Protein AF-A0A3B0V799-F1 (afdb_monomer_lite)

Organism: NCBI:txid652676

pLDDT: mean 92.01, std 8.49, range [43.88, 98.75]

Structure (mmCIF, N/CA/C/O backbone):
data_AF-A0A3B0V799-F1
#
_entry.id   AF-A0A3B0V799-F1
#
loop_
_atom_site.group_PDB
_atom_site.id
_atom_site.type_symbol
_atom_site.label_atom_id
_atom_site.label_alt_id
_atom_site.label_comp_id
_atom_site.label_asym_id
_atom_site.label_entity_id
_atom_site.label_seq_id
_atom_site.pdbx_PDB_ins_code
_atom_site.Cartn_x
_atom_site.Cartn_y
_atom_site.Cartn_z
_atom_site.occupancy
_atom_site.B_iso_or_equiv
_atom_site.auth_seq_id
_atom_site.auth_comp_id
_atom_site.auth_asym_id
_atom_site.auth_atom_id
_atom_site.pdbx_PDB_model_num
ATOM 1 N N . MET A 1 1 ? -22.386 -1.692 -14.649 1.00 43.88 1 MET A N 1
ATOM 2 C CA . MET A 1 1 ? -21.277 -2.324 -13.902 1.00 43.88 1 MET A CA 1
ATOM 3 C C . MET A 1 1 ? -20.458 -1.200 -13.325 1.00 43.88 1 MET A C 1
ATOM 5 O O . MET A 1 1 ? -20.162 -0.281 -14.080 1.00 43.88 1 MET A O 1
ATOM 9 N N . SER A 1 2 ? -20.189 -1.217 -12.023 1.00 51.09 2 SER A N 1
ATOM 10 C CA . SER A 1 2 ? -19.384 -0.156 -11.431 1.00 51.09 2 SER A CA 1
ATOM 11 C C . SER A 1 2 ? -17.978 -0.148 -12.017 1.00 51.09 2 SER A C 1
ATOM 13 O O . SER A 1 2 ? -17.388 -1.205 -12.242 1.00 51.09 2 SER A O 1
ATOM 15 N N . THR A 1 3 ? -17.470 1.050 -12.277 1.00 64.62 3 THR A N 1
ATOM 16 C CA . THR A 1 3 ? -16.093 1.302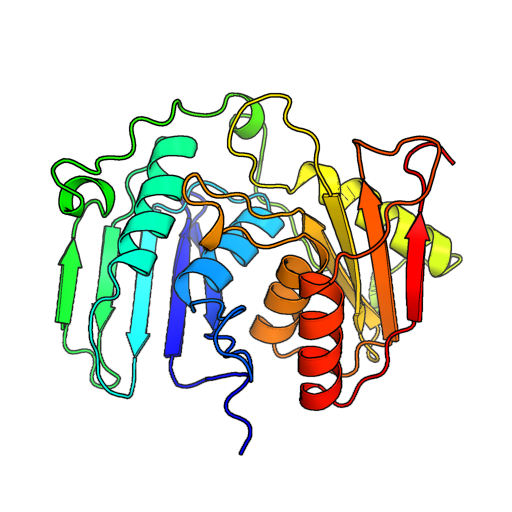 -12.694 1.00 64.62 3 THR A CA 1
ATOM 17 C C . THR A 1 3 ? -15.125 1.297 -11.513 1.00 64.62 3 THR A C 1
ATOM 19 O O . THR A 1 3 ? -13.925 1.361 -11.748 1.00 64.62 3 THR A O 1
ATOM 22 N N . PHE A 1 4 ? -15.616 1.211 -10.268 1.00 76.75 4 PHE A N 1
ATOM 23 C CA . PHE A 1 4 ? -14.799 1.434 -9.076 1.00 76.75 4 PHE A CA 1
ATOM 24 C C . PHE A 1 4 ? -13.718 0.385 -8.851 1.00 76.75 4 PHE A C 1
ATOM 26 O O . PHE A 1 4 ? -12.646 0.727 -8.382 1.00 76.75 4 PHE A O 1
ATOM 33 N N . ILE A 1 5 ? -13.958 -0.878 -9.207 1.00 81.69 5 ILE A N 1
ATOM 34 C CA . ILE A 1 5 ? -12.929 -1.925 -9.177 1.00 81.69 5 ILE A CA 1
ATOM 35 C C . ILE A 1 5 ? -12.736 -2.414 -10.603 1.00 81.69 5 ILE A C 1
ATOM 37 O O . ILE A 1 5 ? -13.539 -3.202 -11.114 1.00 81.69 5 ILE A O 1
ATOM 41 N N . ASP A 1 6 ? -11.662 -1.975 -11.247 1.00 81.62 6 ASP A N 1
ATOM 42 C CA . ASP A 1 6 ? -11.343 -2.430 -12.590 1.00 81.62 6 ASP A CA 1
ATOM 43 C C . ASP A 1 6 ? -10.480 -3.689 -12.535 1.00 81.62 6 ASP A C 1
ATOM 45 O O . ASP A 1 6 ? -9.252 -3.659 -12.546 1.00 81.62 6 ASP A O 1
ATOM 49 N N . LYS A 1 7 ? -11.164 -4.833 -12.507 1.00 72.31 7 LYS A N 1
ATOM 50 C CA . LYS A 1 7 ? -10.532 -6.161 -12.517 1.00 72.31 7 LYS A CA 1
ATOM 51 C C . LYS A 1 7 ? -9.771 -6.466 -13.806 1.00 72.31 7 LYS A C 1
ATOM 53 O O . LYS A 1 7 ? -9.056 -7.460 -13.859 1.00 72.31 7 LYS A O 1
ATOM 58 N N . ASN A 1 8 ? -9.938 -5.646 -14.841 1.00 80.00 8 ASN A N 1
ATOM 59 C CA . ASN A 1 8 ? -9.262 -5.826 -16.115 1.00 80.00 8 ASN A CA 1
ATOM 60 C C . ASN A 1 8 ? -7.927 -5.065 -16.191 1.00 80.00 8 ASN A C 1
ATOM 62 O O . ASN A 1 8 ? -7.277 -5.086 -17.237 1.00 80.00 8 ASN A O 1
ATOM 66 N N . ASN A 1 9 ? -7.554 -4.387 -15.102 1.00 87.94 9 ASN A N 1
ATOM 67 C CA . ASN A 1 9 ? -6.292 -3.693 -14.907 1.00 87.94 9 ASN A CA 1
ATOM 68 C C . ASN A 1 9 ? -5.718 -4.122 -13.550 1.00 87.94 9 ASN A C 1
ATOM 70 O O . ASN A 1 9 ? -6.163 -3.657 -12.496 1.00 87.94 9 ASN A O 1
ATOM 74 N N . TYR A 1 10 ? -4.745 -5.031 -13.571 1.00 92.81 10 TYR A N 1
ATOM 75 C CA . TYR A 1 10 ? -4.105 -5.551 -12.363 1.00 92.81 10 TYR A CA 1
ATOM 76 C C . TYR A 1 10 ? -2.587 -5.480 -12.472 1.00 92.81 10 TYR A C 1
ATOM 78 O O . TYR A 1 10 ? -2.027 -5.510 -13.568 1.00 92.81 10 TYR A O 1
ATOM 86 N N . ALA A 1 11 ? -1.927 -5.406 -11.321 1.00 96.62 11 ALA A N 1
ATOM 87 C CA . ALA A 1 11 ? -0.478 -5.397 -11.227 1.00 96.62 11 ALA A CA 1
ATOM 88 C C . ALA A 1 11 ? 0.014 -6.459 -10.247 1.00 96.62 11 ALA A C 1
ATOM 90 O O . ALA A 1 11 ? -0.713 -6.879 -9.343 1.00 96.62 11 ALA A O 1
ATOM 91 N N . ARG A 1 12 ? 1.254 -6.898 -10.433 1.00 97.62 12 ARG A N 1
ATOM 92 C CA . ARG A 1 12 ? 1.957 -7.864 -9.592 1.00 97.62 12 ARG A CA 1
ATOM 93 C C . ARG A 1 12 ? 3.282 -7.253 -9.172 1.00 97.62 12 ARG A C 1
ATOM 95 O O . ARG A 1 12 ? 4.105 -6.950 -10.027 1.00 97.62 12 ARG A O 1
ATOM 102 N N . ALA A 1 13 ? 3.478 -7.090 -7.871 1.00 98.44 13 ALA A N 1
ATOM 103 C CA . ALA A 1 13 ? 4.747 -6.687 -7.286 1.00 98.44 13 ALA A CA 1
ATOM 104 C C . ALA A 1 13 ? 5.453 -7.925 -6.728 1.00 98.44 13 ALA A C 1
ATOM 106 O O . ALA A 1 13 ? 4.961 -8.534 -5.776 1.00 98.44 13 ALA A O 1
ATOM 107 N N . THR A 1 14 ? 6.594 -8.288 -7.306 1.00 98.62 14 THR A N 1
ATOM 108 C CA . THR A 1 14 ? 7.459 -9.364 -6.807 1.00 98.62 14 THR A CA 1
ATOM 109 C C . THR A 1 14 ? 8.553 -8.758 -5.940 1.00 98.62 14 THR A C 1
ATOM 111 O O . THR A 1 14 ? 9.232 -7.814 -6.354 1.00 98.62 14 THR A O 1
ATOM 114 N N . THR A 1 15 ? 8.736 -9.285 -4.732 1.00 98.25 15 THR A N 1
ATOM 115 C CA . THR A 1 15 ? 9.730 -8.788 -3.772 1.00 98.25 15 THR A CA 1
ATOM 116 C C . THR A 1 15 ? 10.977 -9.663 -3.727 1.00 98.25 15 THR A C 1
ATOM 118 O O . THR A 1 15 ? 10.975 -10.825 -4.134 1.00 98.25 15 THR A O 1
ATOM 121 N N . ARG A 1 16 ? 12.060 -9.128 -3.155 1.00 96.75 16 ARG A N 1
ATOM 122 C CA . ARG A 1 16 ? 13.321 -9.850 -2.916 1.00 96.75 16 ARG A CA 1
ATOM 123 C C . ARG A 1 16 ? 13.133 -11.127 -2.090 1.00 96.75 16 ARG A C 1
ATOM 125 O O . ARG A 1 16 ? 13.932 -12.049 -2.216 1.00 96.75 16 ARG A O 1
ATOM 132 N N . SER A 1 17 ? 12.108 -11.182 -1.239 1.00 96.06 17 SER A N 1
ATOM 133 C CA . SER A 1 17 ? 11.785 -12.372 -0.444 1.00 96.06 17 SER A CA 1
ATOM 134 C C . SER A 1 17 ? 11.075 -13.470 -1.254 1.00 96.06 17 SER A C 1
ATOM 136 O O . SER A 1 17 ? 10.876 -14.568 -0.741 1.00 96.06 17 SER A O 1
ATOM 138 N N . GLY A 1 18 ? 10.730 -13.200 -2.519 1.00 96.81 18 GLY A N 1
ATOM 139 C CA . GLY A 1 18 ? 10.037 -14.119 -3.422 1.00 96.81 18 GLY A CA 1
ATOM 140 C C . GLY A 1 18 ? 8.511 -14.059 -3.327 1.00 96.81 18 GLY A C 1
ATOM 141 O O . GLY A 1 18 ? 7.834 -14.793 -4.046 1.00 96.81 18 GLY A O 1
ATOM 142 N N . ASN A 1 19 ? 7.954 -13.198 -2.470 1.00 97.94 19 ASN A N 1
ATOM 143 C CA . ASN A 1 19 ? 6.510 -13.010 -2.376 1.00 97.94 19 ASN A CA 1
ATOM 144 C C . ASN A 1 19 ? 5.986 -12.180 -3.551 1.00 97.94 19 ASN A C 1
ATOM 146 O O . ASN A 1 19 ? 6.683 -11.319 -4.090 1.00 97.94 19 ASN A O 1
ATOM 150 N N . VAL A 1 20 ? 4.722 -12.416 -3.905 1.00 98.12 20 VAL A N 1
ATOM 151 C CA . VAL A 1 20 ? 4.013 -11.673 -4.948 1.00 98.12 20 VAL A CA 1
ATOM 152 C C . VAL A 1 20 ? 2.775 -11.027 -4.345 1.00 98.12 20 VAL A C 1
ATOM 154 O O . VAL A 1 20 ? 1.934 -11.712 -3.763 1.00 98.12 20 VAL A O 1
ATOM 157 N N . TYR A 1 21 ? 2.645 -9.717 -4.527 1.00 98.06 21 TYR A N 1
ATOM 158 C CA . TYR A 1 21 ? 1.486 -8.943 -4.096 1.00 98.06 21 TYR A CA 1
ATOM 159 C C . TYR A 1 21 ? 0.728 -8.437 -5.313 1.00 98.06 21 TYR A C 1
ATOM 161 O O . TYR A 1 21 ? 1.285 -7.752 -6.169 1.00 98.06 21 TYR A O 1
ATOM 169 N N . THR A 1 22 ? -0.551 -8.784 -5.399 1.00 96.62 22 THR A N 1
ATOM 170 C CA . THR A 1 22 ? -1.421 -8.346 -6.490 1.00 96.62 22 THR A CA 1
ATOM 171 C C . THR A 1 22 ? -2.135 -7.060 -6.118 1.00 96.62 22 THR A C 1
ATOM 173 O O . THR A 1 22 ? -2.619 -6.938 -4.997 1.00 96.62 22 THR A O 1
ATOM 176 N N . GLY A 1 23 ? -2.245 -6.131 -7.056 1.00 95.88 23 GLY A N 1
ATOM 177 C CA . GLY A 1 23 ? -3.051 -4.923 -6.931 1.00 95.88 23 GLY A CA 1
ATOM 178 C C . GLY A 1 23 ? -4.069 -4.822 -8.056 1.00 95.88 23 GLY A C 1
ATOM 179 O O . GLY A 1 23 ? -3.890 -5.408 -9.124 1.00 95.88 23 GLY A O 1
ATOM 180 N N . VAL A 1 24 ? -5.137 -4.069 -7.816 1.00 94.00 24 VAL A N 1
ATOM 181 C CA . VAL A 1 24 ? -6.175 -3.769 -8.813 1.00 94.00 24 VAL A CA 1
ATOM 182 C C . VAL A 1 24 ? -6.333 -2.266 -8.942 1.00 94.00 24 VAL A C 1
ATOM 184 O O . VAL A 1 24 ? -6.069 -1.528 -7.992 1.00 94.00 24 VAL A O 1
ATOM 187 N N . HIS A 1 25 ? -6.769 -1.804 -10.108 1.00 93.12 25 HIS A N 1
ATOM 188 C CA . HIS A 1 25 ? -7.131 -0.405 -10.269 1.00 93.12 25 HIS A CA 1
ATOM 189 C C . HIS A 1 25 ? -8.445 -0.110 -9.532 1.00 93.12 25 HIS A C 1
ATOM 191 O O . HIS A 1 25 ? -9.463 -0.771 -9.769 1.00 93.12 25 HIS A O 1
ATOM 197 N N . ILE A 1 26 ? -8.413 0.884 -8.644 1.00 91.94 26 ILE A N 1
ATOM 198 C CA . ILE A 1 26 ? -9.588 1.386 -7.932 1.00 91.94 26 ILE A CA 1
ATOM 199 C C . ILE A 1 26 ? -9.923 2.767 -8.492 1.00 91.94 26 ILE A C 1
ATOM 201 O O . ILE A 1 26 ? -9.207 3.730 -8.217 1.00 91.94 26 ILE A O 1
ATOM 205 N N . ALA A 1 27 ? -10.987 2.857 -9.289 1.00 85.44 27 ALA A N 1
ATOM 206 C CA . ALA A 1 27 ? -11.402 4.100 -9.929 1.00 85.44 27 ALA A CA 1
ATOM 207 C C . ALA A 1 27 ? -12.377 4.862 -9.029 1.00 85.44 27 ALA A C 1
ATOM 209 O O . ALA A 1 27 ? -13.476 4.395 -8.747 1.00 85.44 27 ALA A O 1
ATOM 210 N N . SER A 1 28 ? -12.021 6.063 -8.609 1.00 80.06 28 SER A N 1
ATOM 211 C CA . SER A 1 28 ? -12.938 6.935 -7.898 1.00 80.06 28 SER A CA 1
ATOM 212 C C . SER A 1 28 ? -13.977 7.527 -8.843 1.00 80.06 28 SER A C 1
ATOM 214 O O . SER A 1 28 ? -13.686 7.905 -9.978 1.00 80.06 28 SER A O 1
ATOM 216 N N . THR A 1 29 ? -15.201 7.693 -8.348 1.00 74.88 29 THR A N 1
ATOM 217 C CA . THR A 1 29 ? -16.279 8.335 -9.117 1.00 74.88 29 THR A CA 1
ATOM 218 C C . THR A 1 29 ? -15.993 9.801 -9.445 1.00 74.88 29 THR A C 1
ATOM 220 O O . THR A 1 29 ? -16.541 10.331 -10.410 1.00 74.88 29 THR A O 1
ATOM 223 N N . THR A 1 30 ? -15.113 10.459 -8.682 1.00 71.00 30 THR A N 1
ATOM 224 C CA . THR A 1 30 ? -14.683 11.837 -8.956 1.00 71.00 30 THR A CA 1
ATOM 225 C C . THR A 1 30 ? -13.353 11.922 -9.698 1.00 71.00 30 THR A C 1
ATOM 227 O O . THR A 1 30 ? -12.890 13.033 -9.949 1.00 71.00 30 THR A O 1
ATOM 230 N N . HIS A 1 31 ? -12.718 10.786 -10.017 1.00 71.81 31 HIS A N 1
ATOM 231 C CA . HIS A 1 31 ? -11.376 10.680 -10.615 1.00 71.81 31 HIS A CA 1
ATOM 232 C C . HIS A 1 31 ? -10.234 11.334 -9.816 1.00 71.81 31 HIS A C 1
ATOM 234 O O . HIS A 1 31 ? -9.087 11.356 -10.256 1.00 71.81 31 HIS A O 1
ATOM 240 N N . ILE A 1 32 ? -10.523 11.893 -8.637 1.00 70.50 32 ILE A N 1
ATOM 241 C CA . ILE A 1 32 ? -9.529 12.568 -7.790 1.00 70.50 32 ILE A CA 1
ATOM 242 C C . ILE A 1 32 ? -8.805 11.559 -6.891 1.00 70.50 32 ILE A C 1
ATOM 244 O O . ILE A 1 32 ? -7.681 11.818 -6.469 1.00 70.50 32 ILE A O 1
ATOM 248 N N . LEU A 1 33 ? -9.442 10.423 -6.594 1.00 82.31 33 LEU A N 1
ATOM 249 C CA . LEU A 1 33 ? -8.956 9.417 -5.644 1.00 82.31 33 LEU A CA 1
ATOM 250 C C . LEU A 1 33 ? -8.630 8.078 -6.326 1.00 82.31 33 LEU A C 1
ATOM 252 O O . LEU A 1 33 ? -8.706 7.036 -5.679 1.00 82.31 33 LEU A O 1
ATOM 256 N N . ASP A 1 34 ? -8.308 8.107 -7.624 1.00 89.75 34 ASP A N 1
ATOM 257 C CA . ASP A 1 34 ? -7.934 6.912 -8.386 1.00 89.75 34 ASP A CA 1
ATOM 258 C C . ASP A 1 34 ? -6.645 6.303 -7.820 1.00 89.75 34 ASP A C 1
ATOM 260 O O . ASP A 1 34 ? -5.625 6.981 -7.661 1.00 89.75 34 ASP A O 1
ATOM 264 N N . ILE A 1 35 ? -6.680 5.002 -7.541 1.00 93.81 35 ILE A N 1
ATOM 265 C CA . ILE A 1 35 ? -5.517 4.233 -7.096 1.00 93.81 35 ILE A CA 1
ATOM 266 C C . ILE A 1 35 ? -5.163 3.256 -8.211 1.00 93.81 35 ILE A C 1
ATOM 268 O O . ILE A 1 35 ? -5.936 2.354 -8.536 1.00 93.81 35 ILE A O 1
ATOM 272 N N . SER A 1 36 ? -3.983 3.444 -8.808 1.00 94.38 36 SER A N 1
ATOM 273 C CA . SER A 1 36 ? -3.489 2.563 -9.868 1.00 94.38 36 SER A CA 1
ATOM 274 C C . SER A 1 36 ? -3.267 1.140 -9.351 1.00 94.38 36 SER A C 1
ATOM 276 O O . SER A 1 36 ? -3.042 0.926 -8.157 1.00 94.38 36 SER A O 1
ATOM 278 N N . ALA A 1 37 ? -3.298 0.158 -10.253 1.00 95.44 37 ALA A N 1
ATOM 279 C CA . ALA A 1 37 ? -3.048 -1.229 -9.879 1.00 95.44 37 ALA A CA 1
ATOM 280 C C . ALA A 1 37 ? -1.646 -1.414 -9.274 1.00 95.44 37 ALA A C 1
ATOM 282 O O . ALA A 1 37 ? -1.476 -2.165 -8.316 1.00 95.44 37 ALA A O 1
ATOM 283 N N . GLU A 1 38 ? -0.658 -0.677 -9.777 1.00 97.12 38 GLU A N 1
ATOM 284 C CA . GLU A 1 38 ? 0.720 -0.668 -9.285 1.00 97.12 38 GLU A CA 1
ATOM 285 C C . GLU A 1 38 ? 0.799 -0.089 -7.877 1.00 97.12 38 GLU A C 1
ATOM 287 O O . GLU A 1 38 ? 1.390 -0.708 -6.998 1.00 97.12 38 GLU A O 1
ATOM 292 N N . LEU A 1 39 ? 0.157 1.058 -7.624 1.00 97.25 39 LEU A N 1
ATOM 293 C CA . LEU A 1 39 ? 0.098 1.637 -6.282 1.00 97.25 39 LEU A CA 1
ATOM 294 C C . LEU A 1 39 ? -0.650 0.713 -5.312 1.00 97.25 39 LEU A C 1
ATOM 296 O O . LEU A 1 39 ? -0.204 0.534 -4.184 1.00 97.25 39 LEU A O 1
ATOM 300 N N . SER A 1 40 ? -1.727 0.060 -5.751 1.00 97.31 40 SER A N 1
ATOM 301 C CA . SER A 1 40 ? -2.414 -0.972 -4.966 1.00 97.31 40 SER A CA 1
ATOM 302 C C . SER A 1 40 ? -1.483 -2.145 -4.618 1.00 97.31 40 SER A C 1
ATOM 304 O O . SER A 1 40 ? -1.428 -2.556 -3.459 1.00 97.31 40 SER A O 1
ATOM 306 N N . ALA A 1 41 ? -0.690 -2.641 -5.573 1.00 98.25 41 ALA A N 1
ATOM 307 C CA . ALA A 1 41 ? 0.272 -3.721 -5.341 1.00 98.25 41 ALA A CA 1
ATOM 308 C C . ALA A 1 41 ? 1.405 -3.292 -4.388 1.00 98.25 41 ALA A C 1
ATOM 310 O O . ALA A 1 41 ? 1.771 -4.044 -3.483 1.00 98.25 41 ALA A O 1
ATOM 311 N N . LEU A 1 42 ? 1.913 -2.063 -4.538 1.00 98.56 42 LEU A N 1
ATOM 312 C CA . LEU A 1 42 ? 2.901 -1.471 -3.631 1.00 98.56 42 LEU A CA 1
ATOM 313 C C . LEU A 1 42 ? 2.343 -1.305 -2.214 1.00 98.56 42 LEU A C 1
ATOM 315 O O . LEU A 1 42 ? 3.026 -1.654 -1.254 1.00 98.56 42 LEU A O 1
ATOM 319 N N . VAL A 1 43 ? 1.103 -0.827 -2.064 1.00 98.50 43 VAL A N 1
ATOM 320 C CA . VAL A 1 43 ? 0.404 -0.757 -0.769 1.00 98.50 43 VAL A CA 1
ATOM 321 C C . VAL A 1 43 ? 0.332 -2.140 -0.131 1.00 98.50 43 VAL A C 1
ATOM 323 O O . VAL A 1 43 ? 0.639 -2.274 1.050 1.00 98.50 43 VAL A O 1
ATOM 326 N N . ASN A 1 44 ? 0.007 -3.178 -0.902 1.00 98.31 44 ASN A N 1
ATOM 327 C CA . ASN A 1 44 ? -0.078 -4.542 -0.387 1.00 98.31 44 ASN A CA 1
ATOM 328 C C . ASN A 1 44 ? 1.278 -5.076 0.087 1.00 98.31 44 ASN A C 1
ATOM 330 O O . ASN A 1 44 ? 1.351 -5.650 1.176 1.00 98.31 44 ASN A O 1
ATOM 334 N N . ALA A 1 45 ? 2.349 -4.849 -0.673 1.00 98.44 45 ALA A N 1
ATOM 335 C CA . ALA A 1 45 ? 3.706 -5.215 -0.268 1.00 98.44 45 ALA A CA 1
ATOM 336 C C . ALA A 1 45 ? 4.136 -4.465 1.009 1.00 98.44 45 ALA A C 1
ATOM 338 O O . ALA A 1 45 ? 4.576 -5.074 1.988 1.00 98.44 45 ALA A O 1
ATOM 339 N N . VAL A 1 46 ? 3.904 -3.147 1.048 1.00 98.31 46 VAL A N 1
ATOM 340 C CA . VAL A 1 46 ? 4.189 -2.280 2.204 1.00 98.31 46 VAL A CA 1
ATOM 341 C C . VAL A 1 46 ? 3.432 -2.717 3.444 1.00 98.31 46 VAL A C 1
ATOM 343 O O . VAL A 1 46 ? 4.024 -2.838 4.517 1.00 98.31 46 VAL A O 1
ATOM 346 N N . HIS A 1 47 ? 2.129 -2.956 3.313 1.00 98.56 47 HIS A N 1
ATOM 347 C CA . HIS A 1 47 ? 1.305 -3.409 4.419 1.00 98.56 47 HIS A CA 1
ATOM 348 C C . HIS A 1 47 ? 1.815 -4.733 4.941 1.00 98.56 47 HIS A C 1
ATOM 350 O O . HIS A 1 47 ? 1.851 -4.891 6.147 1.00 98.56 47 HIS A O 1
ATOM 356 N N . ASN A 1 48 ? 2.303 -5.640 4.098 1.00 98.31 48 ASN A N 1
ATOM 357 C CA . ASN A 1 48 ? 2.930 -6.880 4.550 1.00 98.31 48 ASN A CA 1
ATOM 358 C C . ASN A 1 48 ? 4.402 -6.720 4.987 1.00 98.31 48 ASN A C 1
ATOM 360 O O . ASN A 1 48 ? 5.117 -7.709 5.124 1.00 98.31 48 ASN A O 1
ATOM 364 N N . SER A 1 49 ? 4.871 -5.493 5.241 1.00 97.69 49 SER A N 1
ATOM 365 C CA . SER A 1 49 ? 6.247 -5.177 5.659 1.00 97.69 49 SER A CA 1
ATOM 366 C C . SER A 1 49 ? 7.332 -5.726 4.719 1.00 97.69 49 SER A C 1
ATOM 368 O O . SER A 1 49 ? 8.475 -5.915 5.132 1.00 97.69 49 SER A O 1
ATOM 370 N N . ASP A 1 50 ? 6.990 -5.969 3.456 1.00 97.81 50 ASP A N 1
ATOM 371 C CA . ASP A 1 50 ? 7.855 -6.574 2.446 1.00 97.81 50 ASP A CA 1
ATOM 372 C C . ASP A 1 50 ? 8.196 -5.528 1.385 1.00 97.81 50 ASP A C 1
ATOM 374 O O . ASP A 1 50 ? 7.630 -5.473 0.298 1.00 97.81 50 ASP A O 1
ATOM 378 N N . LEU A 1 51 ? 9.075 -4.605 1.772 1.00 97.31 51 LEU A N 1
ATOM 379 C CA . LEU A 1 51 ? 9.288 -3.348 1.053 1.00 97.31 51 LEU A CA 1
ATOM 380 C C . LEU A 1 51 ? 10.143 -3.487 -0.207 1.00 97.31 51 LEU A C 1
ATOM 382 O O . LEU A 1 51 ? 10.163 -2.600 -1.046 1.00 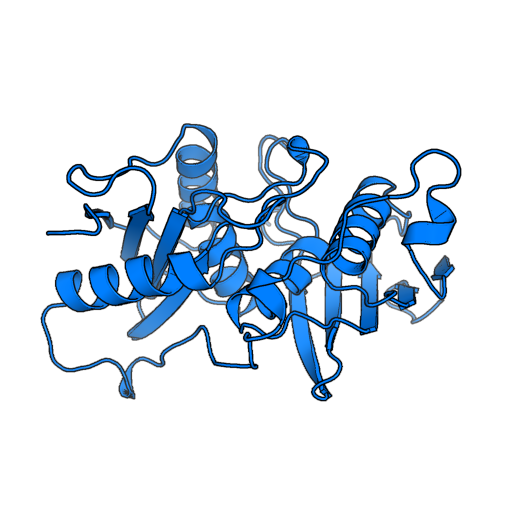97.31 51 LEU A O 1
ATOM 386 N N . TYR A 1 52 ? 10.921 -4.555 -0.330 1.00 97.50 52 TYR A N 1
ATOM 387 C CA . TYR A 1 52 ? 11.966 -4.639 -1.347 1.00 97.50 52 TYR A CA 1
ATOM 388 C C . TYR A 1 52 ? 11.421 -5.232 -2.644 1.00 97.50 52 TYR A C 1
ATOM 390 O O . TYR A 1 52 ? 11.821 -6.326 -3.042 1.00 97.50 52 TYR A O 1
ATOM 398 N N . VAL A 1 53 ? 10.489 -4.520 -3.280 1.00 98.31 53 VAL A N 1
ATOM 399 C CA . VAL A 1 53 ? 9.963 -4.854 -4.610 1.00 98.31 53 VAL A CA 1
ATOM 400 C C . VAL A 1 53 ? 11.106 -4.790 -5.621 1.00 98.31 53 VAL A C 1
ATOM 402 O O . VAL A 1 53 ? 11.837 -3.807 -5.666 1.00 98.31 53 VAL A O 1
ATOM 405 N N . THR A 1 54 ? 11.287 -5.851 -6.403 1.00 98.00 54 THR A N 1
ATOM 406 C CA . THR A 1 54 ? 12.328 -5.958 -7.439 1.00 98.00 54 THR A CA 1
ATOM 407 C C . THR A 1 54 ? 11.743 -5.949 -8.844 1.00 98.00 54 THR A C 1
ATOM 409 O O . 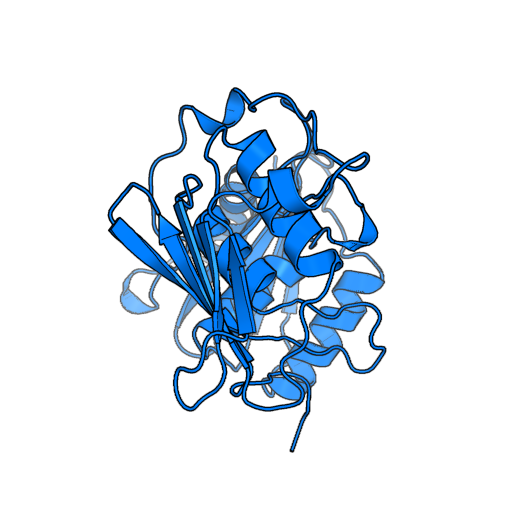THR A 1 54 ? 12.414 -5.538 -9.786 1.00 98.00 54 THR A O 1
ATOM 412 N N . GLU A 1 55 ? 10.492 -6.384 -8.989 1.00 98.50 55 GLU A N 1
ATOM 413 C CA . GLU A 1 55 ? 9.779 -6.413 -10.263 1.00 98.50 55 GLU A CA 1
ATOM 414 C C . GLU A 1 55 ? 8.329 -5.968 -10.058 1.00 98.50 55 GLU A C 1
ATOM 416 O O . GLU A 1 55 ? 7.685 -6.330 -9.070 1.00 98.50 55 GLU A O 1
ATOM 421 N N . MET A 1 56 ? 7.827 -5.179 -10.998 1.00 98.31 56 MET A N 1
ATOM 422 C CA . MET A 1 56 ? 6.431 -4.797 -11.122 1.00 98.31 56 MET A CA 1
ATOM 423 C C . MET A 1 56 ? 5.957 -5.173 -12.524 1.00 98.31 56 MET A C 1
ATOM 425 O O . MET A 1 56 ? 6.547 -4.752 -13.517 1.00 98.31 56 MET A O 1
ATOM 429 N N . GLU A 1 57 ? 4.861 -5.912 -12.621 1.00 97.31 57 GLU A N 1
ATOM 430 C CA . GLU A 1 57 ? 4.219 -6.204 -13.900 1.00 97.31 57 GLU A CA 1
ATOM 431 C C . GLU A 1 57 ? 2.750 -5.805 -13.873 1.00 97.31 57 GLU A C 1
ATOM 433 O O . GLU A 1 57 ? 2.003 -6.265 -13.013 1.00 97.31 57 GLU A O 1
ATOM 438 N N . THR A 1 58 ? 2.326 -5.010 -14.853 1.00 96.50 58 THR A N 1
ATOM 439 C CA . THR A 1 58 ? 0.929 -4.614 -15.047 1.00 96.50 58 THR A CA 1
ATOM 440 C C . THR A 1 58 ? 0.365 -5.247 -16.309 1.00 96.50 58 THR A C 1
ATOM 442 O O . THR A 1 58 ? 0.983 -5.199 -17.375 1.00 96.50 58 THR A O 1
ATOM 445 N N . VAL A 1 59 ? -0.854 -5.775 -16.207 1.00 94.00 59 VAL A N 1
ATOM 446 C CA . VAL A 1 59 ? -1.659 -6.215 -17.349 1.00 94.00 59 VAL A CA 1
ATOM 447 C C . VAL A 1 59 ? -2.854 -5.280 -17.499 1.00 94.00 59 VAL A C 1
ATOM 449 O O . VAL A 1 59 ? -3.631 -5.116 -16.555 1.00 94.00 59 VAL A O 1
ATOM 452 N N . GLN A 1 60 ? -2.998 -4.675 -18.682 1.00 90.25 60 GLN A N 1
ATOM 453 C CA . GLN A 1 60 ? -4.117 -3.792 -19.019 1.00 90.25 60 GLN A CA 1
ATOM 454 C C . GLN A 1 60 ? -4.887 -4.289 -20.240 1.00 90.25 60 GLN A C 1
ATOM 456 O O . GLN A 1 60 ? -4.314 -4.431 -21.315 1.00 90.25 60 GLN A O 1
ATOM 461 N N . THR A 1 61 ? -6.199 -4.470 -20.095 1.00 82.50 61 THR A N 1
ATOM 462 C CA . THR A 1 61 ? -7.080 -4.960 -21.182 1.00 82.50 61 THR A CA 1
ATOM 463 C C . THR A 1 61 ? -7.596 -3.880 -22.136 1.00 82.50 61 THR A C 1
ATOM 465 O O . THR A 1 61 ? -8.186 -4.176 -23.175 1.00 82.50 61 THR A O 1
ATOM 468 N N . LYS A 1 62 ? -7.489 -2.598 -21.765 1.00 73.75 62 LYS A N 1
ATOM 469 C CA . LYS A 1 62 ? -8.046 -1.485 -22.546 1.00 73.75 62 LYS A CA 1
ATOM 470 C C . LYS A 1 62 ? -7.106 -0.297 -22.538 1.00 73.75 62 LYS A C 1
ATOM 472 O O . LYS A 1 62 ? -6.743 0.193 -21.477 1.00 73.75 62 LYS A O 1
ATOM 477 N N . ASN A 1 63 ? -6.821 0.225 -23.735 1.00 68.00 63 ASN A N 1
ATOM 478 C CA . ASN A 1 63 ? -6.033 1.442 -23.939 1.00 68.00 63 ASN A CA 1
ATOM 479 C C . ASN A 1 63 ? -4.690 1.391 -23.188 1.00 68.00 63 ASN A C 1
ATOM 481 O O . ASN A 1 63 ? -4.406 2.279 -22.386 1.00 68.00 63 ASN A O 1
ATOM 485 N N . THR A 1 64 ? -3.900 0.345 -23.463 1.00 73.25 64 THR A N 1
ATOM 486 C CA . THR A 1 64 ? -2.591 0.071 -22.855 1.00 73.25 64 THR A CA 1
ATOM 487 C C . THR A 1 64 ? -1.632 1.232 -23.103 1.00 73.25 64 THR A C 1
ATOM 489 O O . THR A 1 64 ? -0.932 1.298 -24.113 1.00 73.25 64 THR A O 1
ATOM 492 N N . LYS A 1 65 ? -1.656 2.213 -22.203 1.00 82.00 65 LYS A N 1
ATOM 493 C CA . LYS A 1 65 ? -0.834 3.418 -22.261 1.00 82.00 65 LYS A CA 1
ATOM 494 C C . LYS A 1 65 ? -0.140 3.585 -20.931 1.00 82.00 65 LYS A C 1
ATOM 496 O O . LYS A 1 65 ? -0.764 3.599 -19.872 1.00 82.00 65 LYS A O 1
ATOM 501 N N . LEU A 1 66 ? 1.167 3.768 -21.018 1.00 85.69 66 LEU A N 1
ATOM 502 C CA . LEU A 1 66 ? 1.988 4.080 -19.870 1.00 85.69 66 LEU A CA 1
ATOM 503 C C . LEU A 1 66 ? 1.536 5.401 -19.240 1.00 85.69 66 LEU A C 1
ATOM 505 O O . LEU A 1 66 ? 1.512 6.440 -19.902 1.00 85.69 66 LEU A O 1
ATOM 509 N N . SER A 1 67 ? 1.212 5.362 -17.950 1.00 88.94 67 SER A N 1
ATOM 510 C CA . SER A 1 67 ? 0.969 6.566 -17.163 1.00 88.94 67 SER A CA 1
ATOM 511 C C . SER A 1 67 ? 2.287 7.065 -16.563 1.00 88.94 67 SER A C 1
ATOM 513 O O . SER A 1 67 ? 2.930 6.324 -15.814 1.00 88.94 67 SER A O 1
ATOM 515 N N . PRO A 1 68 ? 2.687 8.329 -16.794 1.00 89.31 68 PRO A N 1
ATOM 516 C CA . PRO A 1 68 ? 3.844 8.911 -16.114 1.00 89.31 68 PRO A CA 1
ATOM 517 C C . PRO A 1 68 ? 3.713 8.911 -14.583 1.00 89.31 68 PRO A C 1
ATOM 519 O O . PRO A 1 68 ? 4.719 8.890 -13.881 1.00 89.31 68 PRO A O 1
ATOM 522 N N . LEU A 1 69 ? 2.485 8.915 -14.047 1.00 90.31 69 LEU A N 1
ATOM 523 C CA . LEU A 1 69 ? 2.244 8.833 -12.602 1.00 90.31 69 LEU A CA 1
ATOM 524 C C . LEU A 1 69 ? 2.617 7.456 -12.036 1.00 90.31 69 LEU A C 1
ATOM 526 O O . LEU A 1 69 ? 3.141 7.376 -10.928 1.00 90.31 69 LEU A O 1
ATOM 530 N N . VAL A 1 70 ? 2.410 6.393 -12.820 1.00 93.00 70 VAL A N 1
ATOM 531 C CA . VAL A 1 70 ? 2.825 5.031 -12.459 1.00 93.00 70 VAL A CA 1
ATOM 532 C C . VAL A 1 70 ? 4.350 4.931 -12.415 1.00 93.00 70 VAL A C 1
ATOM 534 O O . VAL A 1 70 ? 4.904 4.433 -11.441 1.00 93.00 70 VAL A O 1
ATOM 537 N N . LEU A 1 71 ? 5.052 5.483 -13.409 1.00 93.31 71 LEU A N 1
ATOM 538 C CA . LEU A 1 71 ? 6.518 5.530 -13.362 1.00 93.31 71 LEU A CA 1
ATOM 539 C C . LEU A 1 71 ? 7.021 6.291 -12.134 1.00 93.31 71 LEU A C 1
ATOM 541 O O . LEU A 1 71 ? 7.911 5.810 -11.439 1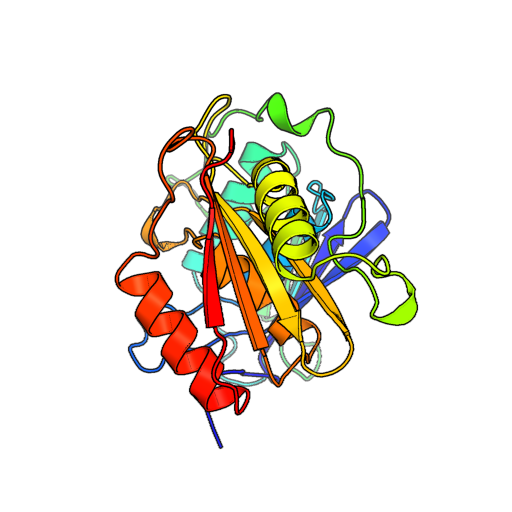.00 93.31 71 LEU A O 1
ATOM 545 N N . LYS A 1 72 ? 6.418 7.448 -11.831 1.00 92.88 72 LYS A N 1
ATOM 546 C CA . LYS A 1 72 ? 6.778 8.248 -10.655 1.00 92.88 72 LYS A CA 1
ATOM 547 C C . LYS A 1 72 ? 6.636 7.469 -9.354 1.00 92.88 72 LYS A C 1
ATOM 549 O O . LYS A 1 72 ? 7.544 7.535 -8.535 1.00 92.88 72 LYS A O 1
ATOM 554 N N . ILE A 1 73 ? 5.531 6.748 -9.154 1.00 94.38 73 ILE A N 1
ATOM 555 C CA . ILE A 1 73 ? 5.297 6.046 -7.885 1.00 94.38 73 ILE A CA 1
ATOM 556 C C . ILE A 1 73 ? 6.199 4.820 -7.718 1.00 94.38 73 ILE A C 1
ATOM 558 O O . ILE A 1 73 ? 6.676 4.564 -6.614 1.00 94.38 73 ILE A O 1
ATOM 562 N N . ILE A 1 74 ? 6.490 4.107 -8.811 1.00 95.88 74 ILE A N 1
ATOM 563 C CA . ILE A 1 74 ? 7.433 2.981 -8.815 1.00 95.88 74 ILE A CA 1
ATOM 564 C C . ILE A 1 74 ? 8.855 3.490 -8.544 1.00 95.88 74 ILE A C 1
ATOM 566 O O . ILE A 1 74 ? 9.545 2.964 -7.673 1.00 95.88 74 ILE A O 1
ATOM 570 N N . ALA A 1 75 ? 9.281 4.551 -9.231 1.00 94.38 75 ALA A N 1
ATOM 571 C CA . ALA A 1 75 ? 10.588 5.169 -9.024 1.00 94.38 75 ALA A CA 1
ATOM 572 C C . ALA A 1 75 ? 10.762 5.710 -7.596 1.00 94.38 75 ALA A C 1
ATOM 574 O O . ALA A 1 75 ? 11.794 5.490 -6.968 1.00 94.38 75 ALA A O 1
ATOM 575 N N . ASP A 1 76 ? 9.744 6.388 -7.063 1.00 94.12 76 ASP A N 1
ATOM 576 C CA . ASP A 1 76 ? 9.731 6.916 -5.697 1.00 94.12 76 ASP A CA 1
ATOM 577 C C . ASP A 1 76 ? 9.831 5.801 -4.645 1.00 94.12 76 ASP A C 1
ATOM 579 O O . ASP A 1 76 ? 10.548 5.948 -3.650 1.00 94.12 76 ASP A O 1
ATOM 583 N N . HIS A 1 77 ? 9.163 4.667 -4.882 1.00 96.00 77 HIS A N 1
ATOM 584 C CA . HIS A 1 77 ? 9.300 3.476 -4.050 1.00 96.00 77 HIS A CA 1
ATOM 585 C C . HIS A 1 77 ? 10.731 2.933 -4.087 1.00 96.00 77 HIS A C 1
ATOM 587 O O . HIS A 1 77 ? 11.359 2.792 -3.036 1.00 96.00 77 HIS A O 1
ATOM 593 N N . GLY A 1 78 ? 11.262 2.682 -5.288 1.00 95.00 78 GLY A N 1
ATOM 594 C CA . GLY A 1 78 ? 12.599 2.119 -5.470 1.00 95.00 78 GLY A CA 1
ATOM 595 C C . GLY A 1 78 ? 13.709 3.007 -4.906 1.00 95.00 78 GLY A C 1
ATOM 596 O O . GLY A 1 78 ? 14.628 2.514 -4.253 1.00 95.00 78 GLY A O 1
ATOM 597 N N . ALA A 1 79 ? 13.593 4.329 -5.057 1.00 92.81 79 ALA A N 1
ATOM 598 C CA . ALA A 1 79 ? 14.547 5.284 -4.496 1.00 92.81 79 ALA A CA 1
ATOM 599 C C . ALA A 1 79 ? 14.584 5.236 -2.957 1.00 92.81 79 ALA A C 1
ATOM 601 O O . ALA A 1 79 ? 15.662 5.236 -2.363 1.00 92.81 79 ALA A O 1
ATOM 602 N N . ARG A 1 80 ? 13.421 5.141 -2.294 1.00 93.12 80 ARG A N 1
ATOM 603 C CA . ARG A 1 80 ? 13.343 5.112 -0.820 1.00 93.12 80 ARG A CA 1
ATOM 604 C C . ARG A 1 80 ? 13.714 3.765 -0.207 1.00 93.12 80 ARG A C 1
ATOM 606 O O . ARG A 1 80 ? 14.148 3.734 0.945 1.00 93.12 80 ARG A O 1
ATOM 613 N N . THR A 1 81 ? 13.565 2.669 -0.945 1.00 95.12 81 THR A N 1
ATOM 614 C CA . THR A 1 81 ? 13.985 1.328 -0.500 1.00 95.12 81 THR A CA 1
ATOM 615 C C . THR A 1 81 ? 15.410 0.979 -0.926 1.00 95.12 81 THR A C 1
ATOM 617 O O . THR A 1 81 ? 15.984 0.027 -0.399 1.00 95.12 81 THR A O 1
ATOM 620 N N . GLY A 1 82 ? 15.998 1.744 -1.852 1.00 93.25 82 GLY A N 1
ATOM 621 C CA . GLY A 1 82 ? 17.309 1.461 -2.437 1.00 93.25 82 GLY A CA 1
ATOM 622 C C . GLY A 1 82 ? 17.300 0.273 -3.400 1.00 93.25 82 GLY A C 1
ATOM 623 O O . GLY A 1 82 ? 18.348 -0.332 -3.631 1.00 93.25 82 GLY A O 1
ATOM 624 N N . VAL A 1 83 ? 16.129 -0.101 -3.921 1.00 93.69 83 VAL A N 1
ATOM 625 C CA . VAL A 1 83 ? 15.952 -1.248 -4.818 1.00 93.69 83 VAL A CA 1
ATOM 626 C C . VAL A 1 83 ? 15.348 -0.766 -6.132 1.00 93.69 83 VAL A C 1
ATOM 628 O O . VAL A 1 83 ? 14.177 -0.393 -6.154 1.00 93.69 83 VAL A O 1
ATOM 631 N N . PRO A 1 84 ? 16.121 -0.770 -7.231 1.00 93.00 84 PRO A N 1
ATOM 632 C CA . PRO A 1 84 ? 15.580 -0.542 -8.564 1.00 93.00 84 PRO A CA 1
ATOM 633 C C . PRO A 1 84 ? 14.467 -1.544 -8.876 1.00 93.00 84 PRO A C 1
ATOM 635 O O . PRO A 1 84 ? 14.610 -2.735 -8.588 1.00 93.00 84 PRO A O 1
ATOM 638 N N . ILE A 1 85 ? 13.379 -1.064 -9.475 1.00 97.12 85 ILE A N 1
ATOM 639 C CA . ILE A 1 85 ? 12.232 -1.900 -9.840 1.00 97.12 85 ILE A CA 1
ATOM 640 C C . ILE A 1 85 ? 12.207 -2.063 -11.357 1.00 97.12 85 ILE A C 1
ATOM 642 O O . ILE A 1 85 ? 12.018 -1.085 -12.088 1.00 97.12 85 ILE A O 1
ATOM 646 N N . HIS A 1 86 ? 12.348 -3.308 -11.815 1.00 97.62 86 HIS A N 1
ATOM 647 C CA . HIS A 1 86 ? 12.068 -3.693 -13.198 1.00 97.62 86 HIS A CA 1
ATOM 648 C C . HIS A 1 86 ? 10.565 -3.586 -13.428 1.00 97.62 86 HIS A C 1
ATOM 650 O O . HIS A 1 86 ? 9.791 -4.250 -12.746 1.00 97.62 86 HIS A O 1
ATOM 656 N N . TYR A 1 87 ? 10.140 -2.727 -14.351 1.00 97.94 87 TYR A N 1
ATOM 657 C CA . TYR A 1 87 ? 8.726 -2.522 -14.644 1.00 97.94 87 TYR A CA 1
ATOM 658 C C . TYR A 1 87 ? 8.366 -3.006 -16.045 1.00 97.94 87 TYR A C 1
ATOM 660 O O . TYR A 1 87 ? 9.046 -2.668 -17.015 1.00 97.94 87 TYR A O 1
ATOM 668 N N . ILE A 1 88 ? 7.274 -3.766 -16.144 1.00 97.12 88 ILE A N 1
ATOM 669 C CA . ILE A 1 88 ? 6.744 -4.323 -17.388 1.00 97.12 88 ILE A CA 1
ATOM 670 C C . ILE A 1 88 ? 5.251 -3.990 -17.499 1.00 97.12 88 ILE A C 1
ATOM 672 O O . ILE A 1 88 ? 4.469 -4.284 -16.599 1.00 97.12 88 ILE A O 1
ATOM 676 N N . LEU A 1 89 ? 4.839 -3.429 -18.634 1.00 96.44 89 LEU A N 1
ATOM 677 C CA . LEU A 1 89 ? 3.437 -3.227 -18.998 1.00 96.44 89 LEU A CA 1
ATOM 678 C C . LEU A 1 89 ? 3.084 -4.112 -20.192 1.00 96.44 89 LEU A C 1
ATOM 680 O O . LEU A 1 89 ? 3.693 -3.993 -21.264 1.00 96.44 89 LEU A O 1
ATOM 684 N N . ARG A 1 90 ? 2.062 -4.951 -20.030 1.00 95.38 90 ARG A N 1
ATOM 685 C CA . ARG A 1 90 ? 1.545 -5.839 -21.075 1.00 95.38 90 ARG A CA 1
ATOM 686 C C . ARG A 1 90 ? 0.050 -5.647 -21.300 1.00 95.38 90 ARG A C 1
ATOM 688 O O . ARG A 1 90 ? -0.664 -5.148 -20.430 1.00 95.38 90 ARG A O 1
ATOM 695 N N . ASP A 1 91 ? -0.415 -6.062 -22.472 1.00 93.00 91 ASP A N 1
ATOM 696 C CA . ASP A 1 91 ? -1.843 -6.276 -22.713 1.00 93.00 91 ASP A CA 1
ATOM 697 C C . ASP A 1 91 ? -2.291 -7.691 -22.320 1.00 93.00 91 ASP A C 1
ATOM 699 O O . ASP A 1 91 ? -1.490 -8.528 -21.890 1.00 93.00 91 ASP A O 1
ATOM 703 N N . GLU A 1 92 ? -3.584 -7.967 -22.464 1.00 89.69 92 GLU A N 1
ATOM 704 C CA . GLU A 1 92 ? -4.197 -9.250 -22.120 1.00 89.69 92 GLU A CA 1
ATOM 705 C C . GLU A 1 92 ? -3.730 -10.428 -22.985 1.00 89.69 92 GLU A C 1
ATOM 707 O O . GLU A 1 92 ? -3.917 -11.583 -22.601 1.00 89.69 92 GLU A O 1
ATOM 712 N N . TYR A 1 93 ? -3.093 -10.153 -24.125 1.00 91.44 93 TYR A N 1
ATOM 713 C CA . TYR A 1 93 ? -2.504 -11.160 -25.012 1.00 91.44 93 TYR A CA 1
ATOM 714 C C . TYR A 1 93 ? -1.011 -11.382 -24.725 1.00 91.44 93 TYR A C 1
ATOM 716 O O . TYR A 1 93 ? -0.359 -12.176 -25.405 1.00 91.44 93 TYR A O 1
ATOM 724 N N . GLY A 1 94 ? -0.456 -10.695 -23.720 1.00 91.31 94 GLY A N 1
ATOM 725 C CA . GLY A 1 94 ? 0.934 -10.819 -23.287 1.00 91.31 94 GLY A CA 1
ATOM 726 C C . GLY A 1 94 ? 1.929 -9.979 -24.090 1.00 91.31 94 GLY A C 1
ATOM 727 O O . GLY A 1 94 ? 3.139 -10.069 -23.838 1.00 91.31 94 GLY A O 1
ATOM 728 N N . LYS A 1 95 ? 1.465 -9.142 -25.028 1.00 94.25 95 LYS A N 1
ATOM 729 C CA . LYS A 1 95 ? 2.340 -8.235 -25.780 1.00 94.25 95 LYS A CA 1
ATOM 730 C C . LYS A 1 95 ? 2.859 -7.151 -24.840 1.00 94.25 95 LYS A C 1
ATOM 732 O O . LYS A 1 95 ? 2.085 -6.488 -24.157 1.00 94.25 95 LYS A O 1
ATOM 737 N N . ILE A 1 96 ? 4.175 -6.954 -24.840 1.00 95.94 96 ILE A N 1
ATOM 738 C CA . ILE A 1 96 ? 4.836 -5.884 -24.086 1.00 95.94 96 ILE A CA 1
ATOM 739 C C . ILE A 1 96 ? 4.599 -4.558 -24.803 1.00 95.94 96 ILE A C 1
ATOM 741 O O . ILE A 1 96 ? 4.922 -4.418 -25.984 1.00 95.94 96 ILE A O 1
ATOM 745 N N . HIS A 1 97 ? 4.054 -3.586 -24.078 1.00 94.56 97 HIS A N 1
ATOM 746 C CA . HIS A 1 97 ? 3.903 -2.203 -24.541 1.00 94.56 97 HIS A CA 1
ATOM 747 C C . HIS A 1 97 ? 4.955 -1.282 -23.933 1.00 94.56 97 HIS A C 1
ATOM 749 O O . HIS A 1 97 ? 5.297 -0.266 -24.535 1.00 94.56 97 HIS A O 1
ATOM 755 N N . PHE A 1 98 ? 5.480 -1.636 -22.760 1.00 95.56 98 PHE A N 1
ATOM 756 C CA . PHE A 1 98 ? 6.569 -0.919 -22.115 1.00 95.56 98 PHE A CA 1
ATOM 757 C C . PHE A 1 98 ? 7.369 -1.859 -21.212 1.00 95.56 98 PHE A C 1
ATOM 759 O O . PHE A 1 98 ? 6.796 -2.728 -20.558 1.00 95.56 98 PHE A O 1
ATOM 766 N N . GLU A 1 99 ? 8.681 -1.665 -21.164 1.00 96.44 99 GLU A N 1
ATOM 767 C CA . GLU A 1 99 ? 9.573 -2.379 -20.259 1.00 96.44 99 GLU A CA 1
ATOM 768 C C . GLU A 1 99 ? 10.776 -1.496 -19.925 1.00 96.44 99 GLU A C 1
ATOM 770 O O . GLU A 1 99 ? 11.376 -0.894 -20.816 1.00 96.44 99 GLU A O 1
ATOM 775 N N . THR A 1 100 ? 11.148 -1.441 -18.649 1.00 95.75 100 THR A N 1
ATOM 776 C CA . THR A 1 100 ? 12.372 -0.779 -18.192 1.00 95.75 100 THR A CA 1
ATOM 777 C C . THR A 1 100 ? 12.989 -1.538 -17.029 1.00 95.75 100 THR A C 1
ATOM 779 O O . THR A 1 100 ? 12.282 -2.029 -16.152 1.00 95.75 100 THR A O 1
ATOM 782 N N . LYS A 1 101 ? 14.320 -1.612 -16.985 1.00 94.69 101 LYS A N 1
ATOM 783 C CA . LYS A 1 101 ? 15.042 -2.267 -15.882 1.00 94.69 101 LYS A CA 1
ATOM 784 C C . LYS A 1 101 ? 14.984 -1.472 -14.577 1.00 94.69 101 LYS A C 1
ATOM 786 O O . LYS A 1 101 ? 15.191 -2.050 -13.517 1.00 94.69 101 LYS A O 1
ATOM 791 N N . ASP A 1 102 ? 14.750 -0.166 -14.669 1.00 91.88 102 ASP A N 1
ATOM 792 C CA . ASP A 1 102 ? 14.621 0.726 -13.523 1.00 91.88 102 ASP A CA 1
ATOM 793 C C . ASP A 1 102 ? 13.710 1.900 -13.890 1.00 91.88 102 ASP A C 1
ATOM 795 O O . ASP A 1 102 ? 14.093 2.782 -14.663 1.00 91.88 102 ASP A O 1
ATOM 799 N N . ALA A 1 103 ? 12.514 1.933 -13.302 1.00 86.81 103 ALA A N 1
ATOM 800 C CA . ALA A 1 103 ? 11.550 3.008 -13.527 1.00 86.81 103 ALA A CA 1
ATOM 801 C C . ALA A 1 103 ? 12.094 4.408 -13.188 1.00 86.81 103 ALA A C 1
ATOM 803 O O . ALA A 1 103 ? 11.611 5.393 -13.747 1.00 86.81 103 ALA A O 1
ATOM 804 N N . ASN A 1 104 ? 13.096 4.526 -12.309 1.00 85.75 104 ASN A N 1
ATOM 805 C CA . ASN A 1 104 ? 13.686 5.818 -11.965 1.00 85.75 104 ASN A CA 1
ATOM 806 C C . ASN A 1 104 ? 14.466 6.421 -13.143 1.00 85.75 104 ASN A C 1
ATOM 808 O O . ASN A 1 104 ? 14.389 7.628 -13.373 1.00 85.75 104 ASN A O 1
ATOM 812 N N . HIS A 1 105 ? 15.148 5.599 -13.949 1.00 86.19 105 HIS A N 1
ATOM 813 C CA . HIS A 1 105 ? 15.897 6.072 -15.122 1.00 86.19 105 HIS A CA 1
ATOM 814 C C . HIS A 1 105 ? 15.002 6.695 -16.201 1.00 86.19 105 HIS A C 1
ATOM 816 O O . HIS A 1 105 ? 15.435 7.596 -16.919 1.00 86.19 105 HIS A O 1
ATOM 822 N N . GLU A 1 106 ? 13.740 6.280 -16.271 1.00 85.81 106 GLU A N 1
ATOM 823 C CA . GLU A 1 106 ? 12.765 6.771 -17.252 1.00 85.81 106 GLU A CA 1
ATOM 824 C C . GLU A 1 106 ? 12.247 8.181 -16.932 1.00 85.81 106 GLU A C 1
ATOM 826 O O . GLU A 1 106 ? 11.595 8.815 -17.762 1.00 85.81 106 GLU A O 1
ATOM 831 N N . LEU A 1 107 ? 12.535 8.706 -15.735 1.00 83.31 107 LEU A N 1
ATOM 832 C CA . LEU A 1 107 ? 12.085 10.033 -15.309 1.00 83.31 107 LEU A CA 1
ATOM 833 C C . LEU A 1 107 ? 13.019 11.174 -15.743 1.00 83.31 107 LEU A C 1
ATOM 835 O O . LEU A 1 107 ? 12.649 12.342 -15.598 1.00 83.31 107 LEU A O 1
ATOM 839 N N . GLY A 1 108 ? 14.202 10.880 -16.292 1.00 81.38 108 GLY A N 1
ATOM 840 C CA . GLY A 1 108 ? 15.127 11.893 -16.814 1.00 81.38 108 GLY A CA 1
ATOM 841 C C . GLY A 1 108 ? 15.487 12.964 -15.776 1.00 81.38 108 GLY A C 1
ATOM 842 O O . GLY A 1 108 ? 16.064 12.670 -14.739 1.00 81.38 108 GLY A O 1
ATOM 843 N N . SER A 1 109 ? 15.139 14.231 -16.014 1.00 72.50 109 SER A N 1
ATOM 844 C CA . SER A 1 109 ? 15.392 15.313 -15.045 1.00 72.50 109 SER A CA 1
ATOM 845 C C . SER A 1 109 ? 14.517 15.254 -13.781 1.00 72.50 109 SER A C 1
ATOM 847 O O . SER A 1 109 ? 14.813 15.956 -12.817 1.00 72.50 109 SER A O 1
ATOM 849 N N . TYR A 1 110 ? 13.470 14.421 -13.759 1.00 69.62 110 TYR A N 1
ATOM 850 C CA . TYR A 1 110 ? 12.608 14.168 -12.595 1.00 69.62 110 TYR A CA 1
ATOM 851 C C . TYR A 1 110 ? 13.053 12.956 -11.761 1.00 69.62 110 TYR A C 1
ATOM 853 O O . TYR A 1 110 ? 12.262 12.449 -10.956 1.00 69.62 110 TYR A O 1
ATOM 861 N N . LEU A 1 111 ? 14.290 12.485 -11.963 1.00 67.88 111 LEU A N 1
ATOM 862 C CA . LEU A 1 111 ? 14.924 11.442 -11.155 1.00 67.88 111 LEU A CA 1
ATOM 863 C C . LEU A 1 111 ? 14.658 11.676 -9.667 1.00 67.88 111 LEU A C 1
ATOM 865 O O . LEU A 1 111 ? 14.932 12.750 -9.125 1.00 67.88 111 LEU A O 1
ATOM 869 N N . GLN A 1 112 ? 14.127 10.654 -9.004 1.00 70.81 112 GLN A N 1
ATOM 870 C CA . GLN A 1 112 ? 13.923 10.699 -7.567 1.00 70.81 112 GLN A CA 1
ATOM 871 C C . GLN A 1 112 ? 15.286 10.543 -6.889 1.00 70.81 112 GLN A C 1
ATOM 873 O O . GLN A 1 112 ? 15.950 9.517 -7.032 1.00 70.81 112 GLN A O 1
ATOM 878 N N . THR A 1 113 ? 15.705 11.575 -6.158 1.00 66.25 113 THR A N 1
ATOM 879 C CA . THR A 1 113 ? 16.957 11.610 -5.380 1.00 66.25 113 THR A CA 1
ATOM 880 C C . THR A 1 113 ? 16.729 11.327 -3.897 1.00 66.25 113 THR A C 1
ATOM 882 O O . THR A 1 113 ? 17.586 11.629 -3.066 1.00 66.25 113 THR A O 1
ATOM 885 N N . ASN A 1 114 ? 15.564 10.768 -3.551 1.00 65.75 114 ASN A N 1
ATOM 886 C CA . ASN A 1 114 ? 15.224 10.434 -2.175 1.00 65.75 114 ASN A CA 1
ATOM 887 C C . ASN A 1 114 ? 16.323 9.559 -1.555 1.00 65.75 114 ASN A C 1
ATOM 889 O O . ASN A 1 114 ? 16.810 8.615 -2.176 1.00 65.75 114 ASN A O 1
ATOM 893 N N . SER A 1 115 ? 16.696 9.863 -0.314 1.00 81.31 115 SER A N 1
ATOM 894 C CA . SER A 1 115 ? 17.606 9.017 0.450 1.00 81.31 115 SER A CA 1
ATOM 895 C C . SER A 1 115 ? 16.903 7.731 0.871 1.00 81.31 115 SER A C 1
ATOM 897 O O . SER A 1 115 ? 15.751 7.775 1.312 1.00 81.31 115 SER A O 1
ATOM 899 N N . ILE A 1 116 ? 17.628 6.614 0.814 1.00 91.56 116 ILE A N 1
ATOM 900 C CA . ILE A 1 116 ? 17.198 5.342 1.402 1.00 91.56 116 ILE A CA 1
ATOM 901 C C . ILE A 1 116 ? 16.838 5.581 2.871 1.00 91.56 116 ILE A C 1
ATOM 903 O O . ILE A 1 116 ? 17.622 6.176 3.617 1.00 91.56 116 ILE A O 1
ATOM 907 N N . LEU A 1 117 ? 15.644 5.148 3.272 1.00 93.06 117 LEU A N 1
ATOM 908 C CA . LEU A 1 117 ? 15.147 5.375 4.626 1.00 93.06 117 LEU A CA 1
ATOM 909 C C . LEU A 1 117 ? 15.676 4.312 5.585 1.00 93.06 117 LEU A C 1
ATOM 911 O O . LEU A 1 117 ? 15.471 3.114 5.381 1.00 93.06 117 LEU A O 1
ATOM 915 N N . LYS A 1 118 ? 16.306 4.750 6.677 1.00 93.12 118 LYS A N 1
ATOM 916 C CA . LYS A 1 118 ? 16.885 3.849 7.689 1.00 93.12 118 LYS A CA 1
ATOM 917 C C . LYS A 1 118 ? 15.807 3.077 8.436 1.00 93.12 118 LYS A C 1
ATOM 919 O O . LYS A 1 118 ? 16.019 1.943 8.857 1.00 93.12 118 LYS A O 1
ATOM 924 N N . SER A 1 119 ? 14.619 3.666 8.573 1.00 91.00 119 SER A N 1
ATOM 925 C CA . SER A 1 119 ? 13.454 3.013 9.180 1.00 91.00 119 SER A CA 1
ATOM 926 C C . SER A 1 119 ? 12.997 1.742 8.451 1.00 91.00 119 SER A C 1
ATOM 928 O O . SER A 1 119 ? 12.215 0.974 9.017 1.00 91.00 119 SER A O 1
ATOM 930 N N . PHE A 1 120 ? 13.485 1.483 7.233 1.00 94.00 120 PHE A N 1
ATOM 931 C CA . PHE A 1 120 ? 13.164 0.280 6.464 1.00 94.00 120 PHE A CA 1
ATOM 932 C C . PHE A 1 120 ? 14.106 -0.898 6.727 1.00 94.00 120 PHE A C 1
ATOM 934 O O . PHE A 1 120 ? 13.681 -2.033 6.541 1.00 94.00 120 PHE A O 1
ATOM 941 N N . GLU A 1 121 ? 15.325 -0.666 7.228 1.00 89.00 121 GLU A N 1
ATOM 942 C CA . GLU A 1 121 ? 16.349 -1.712 7.428 1.00 89.00 121 GLU A CA 1
ATOM 943 C C . GLU A 1 121 ? 15.896 -2.850 8.358 1.00 89.00 121 GLU A C 1
ATOM 945 O O . GLU A 1 121 ? 16.347 -3.983 8.225 1.00 89.00 121 GLU A O 1
ATOM 950 N N . ASN A 1 122 ? 14.978 -2.558 9.283 1.00 83.69 122 ASN A N 1
ATOM 951 C CA . ASN A 1 122 ? 14.483 -3.509 10.280 1.00 83.69 122 ASN A CA 1
ATOM 952 C C . ASN A 1 122 ? 13.078 -4.048 9.966 1.00 83.69 122 ASN A C 1
ATOM 954 O O . ASN A 1 122 ? 12.417 -4.597 10.851 1.00 83.69 122 ASN A O 1
ATOM 958 N N . ARG A 1 123 ? 12.580 -3.862 8.736 1.00 90.88 123 ARG A N 1
ATOM 959 C CA . ARG A 1 123 ? 11.278 -4.396 8.323 1.00 90.88 123 ARG A CA 1
ATOM 960 C C . ARG A 1 123 ? 11.446 -5.718 7.589 1.00 90.88 123 ARG A C 1
ATOM 962 O O . ARG A 1 123 ? 12.141 -5.802 6.582 1.00 90.88 123 ARG A O 1
ATOM 969 N N . PHE A 1 124 ? 10.763 -6.733 8.106 1.00 93.19 124 PHE A N 1
ATOM 970 C CA . PHE A 1 124 ? 10.740 -8.076 7.541 1.00 93.19 124 PHE A CA 1
ATOM 971 C C . PHE A 1 124 ? 9.316 -8.445 7.112 1.00 93.19 124 PHE A C 1
ATOM 973 O O . PHE A 1 124 ? 8.362 -8.003 7.769 1.00 93.19 124 PHE A O 1
ATOM 980 N N . PRO A 1 125 ? 9.161 -9.279 6.064 1.00 97.06 125 PRO A N 1
ATOM 981 C CA . PRO A 1 125 ? 7.852 -9.714 5.594 1.00 97.06 125 PRO A CA 1
ATOM 982 C C . PRO A 1 125 ? 7.001 -10.291 6.730 1.00 97.06 125 PRO A C 1
ATOM 984 O O . PRO A 1 125 ? 7.445 -11.149 7.494 1.00 97.06 125 PRO A O 1
ATOM 987 N N . SER A 1 126 ? 5.767 -9.810 6.859 1.00 96.00 126 SER A N 1
ATOM 988 C CA . SER A 1 126 ? 4.807 -10.250 7.872 1.00 96.00 126 SER A CA 1
ATOM 989 C C . SER A 1 126 ? 3.375 -9.968 7.429 1.00 96.00 126 SER A C 1
ATOM 991 O O . SER A 1 126 ? 3.097 -8.925 6.846 1.00 96.00 126 SER A O 1
ATOM 993 N N . THR A 1 127 ? 2.430 -10.848 7.767 1.00 95.19 127 THR A N 1
ATOM 994 C CA . THR A 1 127 ? 1.040 -10.686 7.314 1.00 95.19 127 THR A CA 1
ATOM 995 C C . THR A 1 127 ? 0.372 -9.425 7.876 1.00 95.19 127 THR A C 1
ATOM 997 O O . THR A 1 127 ? 0.428 -9.160 9.079 1.00 95.19 127 THR A O 1
ATOM 1000 N N . ALA A 1 128 ? -0.292 -8.673 7.000 1.00 95.69 128 ALA A N 1
ATOM 1001 C CA . ALA A 1 128 ? -1.213 -7.581 7.335 1.00 95.69 128 ALA A CA 1
ATOM 1002 C C . ALA A 1 128 ? -2.693 -8.013 7.318 1.00 95.69 128 ALA A C 1
ATOM 1004 O O . ALA A 1 128 ? -3.601 -7.181 7.369 1.00 95.69 128 ALA A O 1
ATOM 1005 N N . LYS A 1 129 ? -2.944 -9.324 7.249 1.00 97.38 129 LYS A N 1
ATOM 1006 C CA . LYS A 1 129 ? -4.274 -9.932 7.301 1.00 97.38 129 LYS A CA 1
ATOM 1007 C C . LYS A 1 129 ? -4.341 -10.968 8.413 1.00 97.38 129 LYS A C 1
ATOM 1009 O O . LYS A 1 129 ? -3.495 -11.859 8.498 1.00 97.38 129 LYS A O 1
ATOM 1014 N N . ILE A 1 130 ? -5.386 -10.876 9.223 1.00 96.94 130 ILE A N 1
ATOM 1015 C CA . ILE A 1 130 ? -5.719 -11.832 10.275 1.00 96.94 130 ILE A CA 1
ATOM 1016 C C . ILE A 1 130 ? -7.029 -12.499 9.891 1.00 96.94 130 ILE A C 1
ATOM 1018 O O . ILE A 1 130 ? -8.031 -11.823 9.648 1.00 96.94 130 ILE A O 1
ATOM 1022 N N . LEU A 1 131 ? -7.015 -13.826 9.807 1.00 95.69 131 LEU A N 1
ATOM 1023 C CA . LEU A 1 131 ? -8.202 -14.589 9.449 1.00 95.69 131 LEU A CA 1
ATOM 1024 C C . LEU A 1 131 ? -9.169 -14.648 10.625 1.00 95.69 131 LEU A C 1
ATOM 1026 O O . LEU A 1 131 ? -8.747 -14.753 11.773 1.00 95.69 131 LEU A O 1
ATOM 1030 N N . ALA A 1 132 ? -10.464 -14.685 10.320 1.00 93.25 132 ALA A N 1
ATOM 1031 C CA . ALA A 1 132 ? -11.574 -14.855 11.258 1.00 93.25 132 ALA A CA 1
ATOM 1032 C C . ALA A 1 132 ? -11.281 -15.778 12.449 1.00 93.25 132 ALA A C 1
ATOM 1034 O O . ALA A 1 132 ? -11.533 -15.440 13.602 1.00 93.25 132 ALA A O 1
ATOM 1035 N N . LYS A 1 133 ? -10.759 -16.965 12.128 1.00 91.12 133 LYS A N 1
ATOM 1036 C CA . LYS A 1 133 ? -10.483 -18.064 13.057 1.00 91.12 133 LYS A CA 1
ATOM 1037 C C . LYS A 1 133 ? -9.339 -17.765 14.031 1.00 91.12 133 LYS A C 1
ATOM 1039 O O . LYS A 1 133 ? -9.288 -18.375 15.092 1.00 91.12 133 LYS A O 1
ATOM 1044 N N . ASP A 1 134 ? -8.457 -16.842 13.657 1.00 91.62 134 ASP A N 1
ATOM 1045 C CA . ASP A 1 134 ? -7.248 -16.462 14.389 1.00 91.62 134 ASP A CA 1
ATOM 1046 C C . ASP A 1 134 ? -7.444 -15.134 15.146 1.00 91.62 134 ASP A C 1
ATOM 1048 O O . ASP A 1 134 ? -6.564 -14.695 15.887 1.00 91.62 134 ASP A O 1
ATOM 1052 N N . VAL A 1 135 ? -8.603 -14.482 14.983 1.00 88.06 135 VAL A N 1
ATOM 1053 C CA . VAL A 1 135 ? -8.977 -13.300 15.763 1.00 88.06 135 VAL A CA 1
ATOM 1054 C C . VAL A 1 135 ? -9.257 -13.726 17.205 1.00 88.06 135 VAL A C 1
ATOM 1056 O O . VAL A 1 135 ? -10.076 -14.612 17.459 1.00 88.06 135 VAL A O 1
ATOM 1059 N N . ALA A 1 136 ? -8.580 -13.078 18.157 1.00 82.69 136 ALA A N 1
ATOM 1060 C CA . ALA A 1 136 ? -8.755 -13.340 19.580 1.00 82.69 136 ALA A CA 1
ATOM 1061 C C . ALA A 1 136 ? -10.227 -13.202 20.009 1.00 82.69 136 ALA A C 1
ATOM 1063 O O . ALA A 1 136 ? -10.975 -12.380 19.476 1.00 82.69 136 ALA A O 1
ATOM 1064 N N . ARG A 1 137 ? -10.642 -13.992 21.006 1.00 79.88 137 ARG A N 1
ATOM 1065 C CA . ARG A 1 137 ? -11.988 -13.919 21.601 1.00 79.88 137 ARG A CA 1
ATOM 1066 C C . ARG A 1 137 ? -12.089 -12.768 22.611 1.00 79.88 137 ARG A C 1
ATOM 1068 O O . ARG A 1 137 ? -12.499 -12.980 23.746 1.00 79.88 137 ARG A O 1
ATOM 1075 N N . ASP A 1 138 ? -11.706 -11.574 22.177 1.00 83.81 138 ASP A N 1
ATOM 1076 C CA . ASP A 1 138 ? -11.711 -10.345 22.972 1.00 83.81 138 ASP A CA 1
ATOM 1077 C C . ASP A 1 138 ? -12.758 -9.347 22.454 1.00 83.81 138 ASP A C 1
ATOM 1079 O O . ASP A 1 138 ? -13.486 -9.597 21.489 1.00 83.81 138 ASP A O 1
ATOM 1083 N N . ASN A 1 139 ? -12.832 -8.183 23.100 1.00 92.25 139 ASN A N 1
ATOM 1084 C CA . ASN A 1 139 ? -13.643 -7.064 22.634 1.00 92.25 139 ASN A CA 1
ATOM 1085 C C . ASN A 1 139 ? -13.165 -6.595 21.243 1.00 92.25 139 ASN A C 1
ATOM 1087 O O . ASN A 1 139 ? -12.004 -6.219 21.071 1.00 92.25 139 ASN A O 1
ATOM 1091 N N . LEU A 1 140 ? -14.078 -6.573 20.264 1.00 94.44 140 LEU A N 1
ATOM 1092 C CA . LEU A 1 140 ? -13.798 -6.176 18.882 1.00 94.44 140 LEU A CA 1
ATOM 1093 C C . LEU A 1 140 ? -13.156 -4.785 18.770 1.00 94.44 140 LEU A C 1
ATOM 1095 O O . LEU A 1 140 ? -12.242 -4.612 17.967 1.00 94.44 140 LEU A O 1
ATOM 1099 N N . GLU A 1 141 ? -13.590 -3.807 19.565 1.00 95.75 141 GLU A N 1
ATOM 1100 C CA . GLU A 1 141 ? -13.012 -2.459 19.543 1.00 95.75 141 GLU A CA 1
ATOM 1101 C C . GLU A 1 141 ? -11.549 -2.470 19.994 1.00 95.75 141 GLU A C 1
ATOM 1103 O O . GLU A 1 141 ? -10.717 -1.820 19.366 1.00 95.75 141 GLU A O 1
ATOM 1108 N N . LEU A 1 142 ? -11.208 -3.258 21.022 1.00 95.12 142 LEU A N 1
ATOM 1109 C CA . LEU A 1 142 ? -9.825 -3.406 21.490 1.00 95.12 142 LEU A CA 1
ATOM 1110 C C . LEU A 1 142 ? -8.949 -4.100 20.444 1.00 95.12 142 LEU A C 1
ATOM 1112 O O . LEU A 1 142 ? -7.819 -3.676 20.202 1.00 95.12 142 LEU A O 1
ATOM 1116 N N . ILE A 1 143 ? -9.483 -5.131 19.786 1.00 96.62 143 ILE A N 1
ATOM 1117 C CA . ILE A 1 143 ? -8.797 -5.832 18.696 1.00 96.62 143 ILE A CA 1
ATOM 1118 C C . ILE A 1 143 ? -8.513 -4.861 17.544 1.00 96.62 143 ILE A C 1
ATOM 1120 O O . ILE A 1 143 ? -7.388 -4.789 17.051 1.00 96.62 143 ILE A O 1
ATOM 1124 N N . LEU A 1 144 ? -9.514 -4.087 17.122 1.00 97.81 144 LEU A N 1
ATOM 1125 C CA . LEU A 1 144 ? -9.360 -3.133 16.026 1.00 97.81 144 LEU A CA 1
ATOM 1126 C C . LEU A 1 144 ? -8.448 -1.963 16.396 1.00 97.81 144 LEU A C 1
ATOM 1128 O O . LEU A 1 144 ? -7.650 -1.543 15.561 1.00 97.81 144 LEU A O 1
ATOM 1132 N N . LYS A 1 145 ? -8.500 -1.482 17.643 1.00 96.94 145 LYS A N 1
ATOM 1133 C CA . LYS A 1 145 ? -7.561 -0.486 18.167 1.00 96.94 145 LYS A CA 1
ATOM 1134 C C . LYS A 1 145 ? -6.126 -0.982 18.074 1.00 96.94 145 LYS A C 1
ATOM 1136 O O . LYS A 1 145 ? -5.281 -0.277 17.526 1.00 96.94 145 LYS A O 1
ATOM 1141 N N . LYS A 1 146 ? -5.862 -2.199 18.561 1.00 96.62 146 LYS A N 1
ATOM 1142 C CA . LYS A 1 146 ? -4.539 -2.829 18.487 1.00 96.62 146 LYS A CA 1
ATOM 1143 C C . LYS A 1 146 ? -4.030 -2.839 17.046 1.00 96.62 146 LYS A C 1
ATOM 1145 O O . LYS A 1 146 ? -2.954 -2.318 16.786 1.00 96.62 146 LYS A O 1
ATOM 1150 N N . TYR A 1 147 ? -4.817 -3.362 16.105 1.00 98.00 147 TYR A N 1
ATOM 1151 C CA . TYR A 1 147 ? -4.380 -3.462 14.710 1.00 98.00 147 TYR A CA 1
ATOM 1152 C C . TYR A 1 147 ? -4.260 -2.107 13.999 1.00 98.00 147 TYR A C 1
ATOM 1154 O O . TYR A 1 147 ? -3.377 -1.948 13.159 1.00 98.00 147 TYR A O 1
ATOM 1162 N N . ALA A 1 148 ? -5.074 -1.109 14.352 1.00 98.12 148 ALA A N 1
ATOM 1163 C CA . ALA A 1 148 ? -4.895 0.253 13.850 1.00 98.12 148 ALA A CA 1
ATOM 1164 C C . ALA A 1 148 ? -3.581 0.878 14.356 1.00 98.12 148 ALA A C 1
ATOM 1166 O O . ALA A 1 148 ? -2.875 1.522 13.581 1.00 98.12 148 ALA A O 1
ATOM 1167 N N . ILE A 1 149 ? -3.212 0.648 15.623 1.00 97.56 149 ILE A N 1
ATOM 1168 C CA . ILE A 1 149 ? -1.926 1.087 16.189 1.00 97.56 149 ILE A CA 1
ATOM 1169 C C . ILE A 1 149 ? -0.760 0.330 15.541 1.00 97.56 149 ILE A C 1
ATOM 1171 O O . ILE A 1 149 ? 0.189 0.967 15.083 1.00 97.56 149 ILE A O 1
ATOM 1175 N N . ASP A 1 150 ? -0.847 -0.997 15.418 1.00 97.06 150 ASP A N 1
ATOM 1176 C CA . ASP A 1 150 ? 0.162 -1.815 14.731 1.00 97.06 150 ASP A CA 1
ATOM 1177 C C . ASP A 1 150 ? 0.349 -1.347 13.276 1.00 97.06 150 ASP A C 1
ATOM 1179 O O . ASP A 1 150 ? 1.472 -1.290 12.768 1.00 97.06 150 ASP A O 1
ATOM 1183 N N . GLY A 1 151 ? -0.738 -0.929 12.619 1.00 97.62 151 GLY A N 1
ATOM 1184 C CA . GLY A 1 151 ? -0.739 -0.366 11.270 1.00 97.62 151 GLY A CA 1
ATOM 1185 C C . GLY A 1 151 ? 0.123 0.890 11.111 1.00 97.62 151 GLY A C 1
ATOM 1186 O O . GLY A 1 151 ? 0.707 1.090 10.047 1.00 97.62 151 GLY A O 1
ATOM 1187 N N . ILE A 1 152 ? 0.310 1.697 12.163 1.00 97.06 152 ILE A N 1
ATOM 1188 C CA . ILE A 1 152 ? 1.188 2.883 12.121 1.00 97.06 152 ILE A CA 1
ATOM 1189 C C . ILE A 1 152 ? 2.621 2.472 11.756 1.00 97.06 152 ILE A C 1
ATOM 1191 O O . ILE A 1 152 ? 3.274 3.150 10.963 1.00 97.06 152 ILE A O 1
ATOM 1195 N N . SER A 1 153 ? 3.099 1.341 12.285 1.00 95.12 153 SER A N 1
ATOM 1196 C CA . SER A 1 153 ? 4.443 0.816 11.998 1.00 95.12 153 SER A CA 1
ATOM 1197 C C . SER A 1 153 ? 4.610 0.295 10.565 1.00 95.12 153 SER A C 1
ATOM 1199 O O . SER A 1 153 ? 5.736 0.103 10.113 1.00 95.12 153 SER A O 1
ATOM 1201 N N . ARG A 1 154 ? 3.501 0.108 9.837 1.00 96.69 154 ARG A N 1
ATOM 1202 C CA . ARG A 1 154 ? 3.440 -0.356 8.441 1.00 96.69 154 ARG A CA 1
ATOM 1203 C C . ARG A 1 154 ? 3.269 0.796 7.446 1.00 96.69 154 ARG A C 1
ATOM 1205 O O . ARG A 1 154 ? 3.003 0.560 6.275 1.00 96.69 154 ARG A O 1
ATOM 1212 N N . ASN A 1 155 ? 3.426 2.047 7.883 1.00 96.38 155 ASN A N 1
ATOM 1213 C CA . ASN A 1 155 ? 3.398 3.204 6.987 1.00 96.38 155 ASN A CA 1
ATOM 1214 C C . ASN A 1 155 ? 4.586 3.221 6.004 1.00 96.38 155 ASN A C 1
ATOM 1216 O O . ASN A 1 155 ? 5.638 2.648 6.278 1.00 96.38 155 ASN A O 1
ATOM 1220 N N . PHE A 1 156 ? 4.454 3.924 4.881 1.00 97.38 156 PHE A N 1
ATOM 1221 C CA . PHE A 1 156 ? 5.548 4.186 3.937 1.00 97.38 156 PHE A CA 1
ATOM 1222 C C . PHE A 1 156 ? 5.829 5.697 3.870 1.00 97.38 156 PHE A C 1
ATOM 1224 O O . PHE A 1 156 ? 5.289 6.389 3.003 1.00 97.38 156 PHE A O 1
ATOM 1231 N N . PRO A 1 157 ? 6.596 6.255 4.827 1.00 95.50 157 PRO A N 1
ATOM 1232 C CA . PRO A 1 157 ? 6.807 7.694 4.971 1.00 95.50 157 PRO A CA 1
ATOM 1233 C C . PRO A 1 157 ? 7.825 8.230 3.961 1.00 95.50 157 PRO A C 1
ATOM 1235 O O . PRO A 1 157 ? 8.631 7.473 3.430 1.00 95.50 157 PRO A O 1
ATOM 1238 N N . THR A 1 158 ? 7.834 9.541 3.707 1.00 93.81 158 THR A N 1
ATOM 1239 C CA . THR A 1 158 ? 8.812 10.178 2.800 1.00 93.81 158 THR A CA 1
ATOM 1240 C C . THR A 1 158 ? 10.157 10.501 3.458 1.00 93.81 158 THR A C 1
ATOM 1242 O O . THR A 1 158 ? 11.117 10.785 2.752 1.00 93.81 158 THR A O 1
ATOM 1245 N N . TYR A 1 159 ? 10.248 10.450 4.790 1.00 93.06 159 TYR A N 1
ATOM 1246 C CA . TYR A 1 159 ? 11.480 10.670 5.549 1.00 93.06 159 TYR A CA 1
ATOM 1247 C C . TYR A 1 159 ? 11.436 9.939 6.901 1.00 93.06 159 TYR A C 1
ATOM 1249 O O . TYR A 1 159 ? 10.359 9.648 7.431 1.00 93.06 159 TYR A O 1
ATOM 1257 N N . ASP A 1 160 ? 12.607 9.653 7.474 1.00 92.56 160 ASP A N 1
ATOM 1258 C CA . ASP A 1 160 ? 12.719 9.003 8.784 1.00 92.56 160 ASP A CA 1
ATOM 1259 C C . ASP A 1 160 ? 12.167 9.896 9.909 1.00 92.56 160 ASP A C 1
ATOM 1261 O O . ASP A 1 160 ? 12.450 11.090 9.981 1.00 92.56 160 ASP A O 1
ATOM 1265 N N . GLY A 1 161 ? 11.379 9.314 10.818 1.00 91.69 161 GLY A N 1
ATOM 1266 C CA . GLY A 1 161 ? 10.760 10.042 11.935 1.00 91.69 161 GLY A CA 1
ATOM 1267 C C . GLY A 1 161 ? 9.467 10.790 11.584 1.00 91.69 161 GLY A C 1
ATOM 1268 O O . GLY A 1 161 ? 8.908 11.475 12.443 1.00 91.69 161 GLY A O 1
ATOM 1269 N N . ALA A 1 162 ? 8.957 10.655 10.355 1.00 93.00 162 ALA A N 1
ATOM 1270 C CA . ALA A 1 162 ? 7.649 11.188 9.990 1.00 93.00 162 ALA A CA 1
ATOM 1271 C C . ALA A 1 162 ? 6.528 10.607 10.871 1.00 93.00 162 ALA A C 1
ATOM 1273 O O . ALA A 1 162 ? 6.520 9.423 11.220 1.00 93.00 162 ALA A O 1
ATOM 1274 N N . SER A 1 163 ? 5.540 11.440 11.206 1.00 94.38 163 SER A N 1
ATOM 1275 C CA . SER A 1 163 ? 4.317 10.958 11.851 1.00 94.38 163 SER A CA 1
ATOM 1276 C C . SER A 1 163 ? 3.509 10.074 10.899 1.00 94.38 163 SER A C 1
ATOM 1278 O O . SER A 1 163 ? 3.548 10.251 9.682 1.00 94.38 163 SER A O 1
ATOM 1280 N N . GLY A 1 164 ? 2.747 9.141 11.464 1.00 95.88 164 GLY A N 1
ATOM 1281 C CA . GLY A 1 164 ? 2.004 8.141 10.711 1.00 95.88 164 GLY A CA 1
ATOM 1282 C C . GLY A 1 164 ? 0.569 7.991 11.186 1.00 95.88 164 GLY A C 1
ATOM 1283 O O . GLY A 1 164 ? 0.256 8.202 12.360 1.00 95.88 164 GLY A O 1
ATOM 1284 N N . TYR A 1 165 ? -0.283 7.585 10.260 1.00 98.12 165 TYR A N 1
ATOM 1285 C CA . TYR A 1 165 ? -1.619 7.070 10.517 1.00 98.12 165 TYR A CA 1
ATOM 1286 C C . TYR A 1 165 ? -1.641 5.571 10.222 1.00 98.12 165 TYR A C 1
ATOM 1288 O O . TYR A 1 165 ? -0.973 5.105 9.292 1.00 98.12 165 TYR A O 1
ATOM 1296 N N . GLY A 1 166 ? -2.394 4.837 11.032 1.00 98.38 166 GLY A N 1
ATOM 1297 C CA . GLY A 1 166 ? -2.626 3.409 10.891 1.00 98.38 166 GLY A CA 1
ATOM 1298 C C . GLY A 1 166 ? -4.113 3.113 10.978 1.00 98.38 166 GLY A C 1
ATOM 1299 O O . GLY A 1 166 ? -4.845 3.776 11.716 1.00 98.38 166 GLY A O 1
ATOM 1300 N N . SER A 1 167 ? -4.562 2.141 10.193 1.00 98.75 167 SER A N 1
ATOM 1301 C CA . SER A 1 167 ? -5.964 1.749 10.127 1.00 98.75 167 SER A CA 1
ATOM 1302 C C . SER A 1 167 ? -6.133 0.238 10.171 1.00 98.75 167 SER A C 1
ATOM 1304 O O . SER A 1 167 ? -5.218 -0.516 9.837 1.00 98.75 167 SER A O 1
ATOM 1306 N N . ALA A 1 168 ? -7.326 -0.202 10.561 1.00 98.62 168 ALA A N 1
ATOM 1307 C CA . ALA A 1 168 ? -7.751 -1.592 10.456 1.00 98.62 168 ALA A CA 1
ATOM 1308 C C . ALA A 1 168 ? -9.199 -1.675 9.961 1.00 98.62 168 ALA A C 1
ATOM 1310 O O . ALA A 1 168 ? -10.037 -0.887 10.390 1.00 98.62 168 ALA A O 1
ATOM 1311 N N . VAL A 1 169 ? -9.521 -2.631 9.089 1.00 98.50 169 VAL A N 1
ATOM 1312 C CA . VAL A 1 169 ? -10.891 -2.874 8.610 1.00 98.50 169 VAL A CA 1
ATOM 1313 C C . VAL A 1 169 ? -11.332 -4.294 8.936 1.00 98.50 169 VAL A C 1
ATOM 1315 O O . VAL A 1 169 ? -10.591 -5.256 8.733 1.00 98.50 169 VAL A O 1
ATOM 1318 N N . ARG A 1 170 ? -12.565 -4.423 9.429 1.00 98.19 170 ARG A N 1
ATOM 1319 C CA . ARG A 1 170 ? -13.222 -5.700 9.718 1.00 98.19 170 ARG A CA 1
ATOM 1320 C C . ARG A 1 170 ? -14.179 -6.062 8.593 1.00 98.19 170 ARG A C 1
ATOM 1322 O O . ARG A 1 170 ? -15.121 -5.318 8.322 1.00 98.19 170 ARG A O 1
ATOM 1329 N N . THR A 1 171 ? -14.016 -7.232 7.995 1.00 97.12 171 THR A N 1
ATOM 1330 C CA . THR A 1 171 ? -14.980 -7.775 7.018 1.00 97.12 171 THR A CA 1
ATOM 1331 C C . THR A 1 171 ? -16.144 -8.480 7.722 1.00 97.12 171 THR A C 1
ATOM 1333 O O . THR A 1 171 ? -16.011 -8.893 8.877 1.00 97.12 171 THR A O 1
ATOM 1336 N N . LYS A 1 172 ? -17.273 -8.681 7.030 1.00 95.25 172 LYS A N 1
ATOM 1337 C CA . LYS A 1 172 ? -18.431 -9.444 7.540 1.00 95.25 172 LYS A CA 1
ATOM 1338 C C . LYS A 1 172 ? -18.090 -10.890 7.907 1.00 95.25 172 LYS A C 1
ATOM 1340 O O . LYS A 1 172 ? -18.710 -11.454 8.799 1.00 95.25 172 LYS A O 1
ATOM 1345 N N . ASN A 1 173 ? -17.099 -11.478 7.234 1.00 93.88 173 ASN A N 1
ATOM 1346 C CA . ASN A 1 173 ? -16.763 -12.890 7.395 1.00 93.88 173 ASN A CA 1
ATOM 1347 C C . ASN A 1 173 ? -15.900 -13.166 8.620 1.00 93.88 173 ASN A C 1
ATOM 1349 O O . ASN A 1 173 ? -15.832 -14.311 9.051 1.00 93.88 173 ASN A O 1
ATOM 1353 N N . GLY A 1 174 ? -15.213 -12.165 9.171 1.00 95.75 174 GLY A N 1
ATOM 1354 C CA . GLY A 1 174 ? -14.225 -12.477 10.200 1.00 95.75 174 GLY A CA 1
ATOM 1355 C C . GLY A 1 174 ? -12.908 -11.733 10.107 1.00 95.75 174 GLY A C 1
ATOM 1356 O O . GLY A 1 174 ? -12.296 -11.413 11.121 1.00 95.75 174 GLY A O 1
ATOM 1357 N N . ASP A 1 175 ? -12.485 -11.478 8.879 1.00 97.62 175 ASP A N 1
ATOM 1358 C CA . ASP A 1 175 ? -11.103 -11.104 8.626 1.00 97.62 175 ASP A CA 1
ATOM 1359 C C . ASP A 1 175 ? -10.842 -9.647 8.997 1.00 97.62 175 ASP A C 1
ATOM 1361 O O . ASP A 1 175 ? -11.717 -8.784 8.831 1.00 97.62 175 ASP A O 1
ATOM 1365 N N . ILE A 1 176 ? -9.625 -9.395 9.471 1.00 98.62 176 ILE A N 1
ATOM 1366 C CA . ILE A 1 176 ? -9.097 -8.064 9.754 1.00 98.62 176 ILE A CA 1
ATOM 1367 C C . ILE A 1 176 ? -7.926 -7.799 8.821 1.00 98.62 176 ILE A C 1
ATOM 1369 O O . ILE A 1 176 ? -6.974 -8.575 8.781 1.00 98.62 176 ILE A O 1
ATOM 1373 N N . TYR A 1 177 ? -7.994 -6.679 8.115 1.00 98.69 177 TYR A N 1
ATOM 1374 C CA . TYR A 1 177 ? -6.880 -6.118 7.358 1.00 98.69 177 TYR A CA 1
ATOM 1375 C C . TYR A 1 177 ? -6.373 -4.886 8.084 1.00 98.69 177 TYR A C 1
ATOM 1377 O O . TYR A 1 177 ? -7.186 -4.124 8.610 1.00 98.69 177 TYR A O 1
ATOM 1385 N N . PHE A 1 178 ? -5.063 -4.673 8.122 1.00 98.75 178 PHE A N 1
ATOM 1386 C CA . PHE A 1 178 ? -4.485 -3.523 8.805 1.00 98.75 178 PHE A CA 1
ATOM 1387 C C . PHE A 1 178 ? -3.187 -3.057 8.157 1.00 98.75 178 PHE A C 1
ATOM 1389 O O . PHE A 1 178 ? -2.464 -3.829 7.534 1.00 98.75 178 PHE A O 1
ATOM 1396 N N . GLY A 1 179 ? -2.889 -1.773 8.307 1.00 98.56 179 GLY A N 1
ATOM 1397 C CA . GLY A 1 179 ? -1.771 -1.144 7.620 1.00 98.56 179 GLY A CA 1
ATOM 1398 C C . GLY A 1 179 ? -1.693 0.349 7.888 1.00 98.56 179 GLY A C 1
ATOM 1399 O O . GLY A 1 179 ? -2.418 0.884 8.731 1.00 98.56 179 GLY A O 1
ATOM 1400 N N . GLY A 1 180 ? -0.781 1.012 7.188 1.00 98.19 180 GLY A N 1
ATOM 1401 C CA . GLY A 1 180 ? -0.470 2.421 7.389 1.00 98.19 180 GLY A CA 1
ATOM 1402 C C . GLY A 1 180 ? -0.730 3.258 6.148 1.00 98.19 180 GLY A C 1
ATOM 1403 O O . GLY A 1 180 ? -1.100 2.762 5.093 1.00 98.19 180 GLY A O 1
ATOM 1404 N N . GLN A 1 181 ? -0.521 4.565 6.258 1.00 97.88 181 GLN A N 1
ATOM 1405 C CA . GLN A 1 181 ? -0.505 5.416 5.067 1.00 97.88 181 GLN A CA 1
ATOM 1406 C C . GLN A 1 181 ? 0.635 5.015 4.113 1.00 97.88 181 GLN A C 1
ATOM 1408 O O . GLN A 1 181 ? 1.729 4.652 4.557 1.00 97.88 181 GLN A O 1
ATOM 1413 N N . TYR A 1 182 ? 0.424 5.208 2.817 1.00 97.94 182 TYR A N 1
ATOM 1414 C CA . TYR A 1 182 ? 1.477 5.198 1.809 1.00 97.94 182 TYR A CA 1
ATOM 1415 C C . TYR A 1 182 ? 1.738 6.641 1.379 1.00 97.94 182 TYR A C 1
ATOM 1417 O O . TYR A 1 182 ? 0.945 7.236 0.657 1.00 97.94 182 TYR A O 1
ATOM 1425 N N . SER A 1 183 ? 2.818 7.256 1.850 1.00 95.69 183 SER A N 1
ATOM 1426 C CA . SER A 1 183 ? 3.190 8.608 1.423 1.00 95.69 183 SER A CA 1
ATOM 1427 C C . SER A 1 183 ? 4.065 8.542 0.178 1.00 95.69 183 SER A C 1
ATOM 1429 O O . SER A 1 183 ? 4.807 7.580 0.012 1.00 95.69 183 SER A O 1
ATOM 1431 N N . ALA A 1 184 ? 4.003 9.569 -0.665 1.00 92.00 184 ALA A N 1
ATOM 1432 C CA . ALA A 1 184 ? 4.806 9.702 -1.879 1.00 92.00 184 ALA A CA 1
ATOM 1433 C C . ALA A 1 184 ? 5.413 11.109 -1.955 1.00 92.00 184 ALA A C 1
ATOM 1435 O O . ALA A 1 184 ? 4.840 12.050 -1.395 1.00 92.00 184 ALA A O 1
ATOM 1436 N N . SER A 1 185 ? 6.552 11.263 -2.641 1.00 86.69 185 SER A N 1
ATOM 1437 C CA . SER A 1 185 ? 7.160 12.587 -2.859 1.00 86.69 185 SER A CA 1
ATOM 1438 C C . SER A 1 185 ? 6.229 13.534 -3.628 1.00 86.69 185 SER A C 1
ATOM 1440 O O . SER A 1 185 ? 6.133 14.715 -3.292 1.00 86.69 185 SER A O 1
ATOM 1442 N N . ASP A 1 186 ? 5.479 13.018 -4.609 1.00 86.69 186 ASP A N 1
ATOM 1443 C CA . ASP A 1 186 ? 4.328 13.721 -5.182 1.00 86.69 186 ASP A CA 1
ATOM 1444 C C . ASP A 1 186 ? 3.098 13.462 -4.304 1.00 86.69 186 ASP A C 1
ATOM 1446 O O . ASP A 1 186 ? 2.525 12.373 -4.315 1.00 86.69 186 ASP A O 1
ATOM 1450 N N . GLN A 1 187 ? 2.684 14.471 -3.535 1.00 79.81 187 GLN A N 1
ATOM 1451 C CA . GLN A 1 187 ? 1.598 14.339 -2.557 1.00 79.81 187 GLN A CA 1
ATOM 1452 C C . GLN A 1 187 ? 0.261 13.917 -3.180 1.00 79.81 187 GLN A C 1
ATOM 1454 O O . GLN A 1 187 ? -0.592 13.389 -2.470 1.00 79.81 187 GLN A O 1
ATOM 1459 N N . ARG A 1 188 ? 0.075 14.104 -4.494 1.00 84.38 188 ARG A N 1
ATOM 1460 C CA . ARG A 1 188 ? -1.127 13.651 -5.212 1.00 84.38 188 ARG A CA 1
ATOM 1461 C C . ARG A 1 188 ? -1.209 12.128 -5.332 1.00 84.38 188 ARG A C 1
ATOM 1463 O O . ARG A 1 188 ? -2.289 11.615 -5.583 1.00 84.38 188 ARG A O 1
ATOM 1470 N N . LEU A 1 189 ? -0.086 11.425 -5.168 1.00 86.44 189 LEU A N 1
ATOM 1471 C CA . LEU A 1 189 ? 0.017 9.963 -5.248 1.00 86.44 189 LEU A CA 1
ATOM 1472 C C . LEU A 1 189 ? 0.017 9.293 -3.866 1.00 86.44 189 LEU A C 1
ATOM 1474 O O . LEU A 1 189 ? 0.110 8.071 -3.771 1.00 86.44 189 LEU A O 1
ATOM 1478 N N . GLY A 1 190 ? -0.054 10.079 -2.788 1.00 92.31 190 GLY A N 1
ATOM 1479 C CA . GLY A 1 190 ? -0.147 9.553 -1.432 1.00 92.31 190 GLY A CA 1
ATOM 1480 C C . GLY A 1 190 ? -1.526 8.956 -1.141 1.00 92.31 190 GLY A C 1
ATOM 1481 O O . GLY A 1 190 ? -2.551 9.507 -1.533 1.00 92.31 190 GLY A O 1
ATOM 1482 N N . VAL A 1 191 ? -1.551 7.858 -0.390 1.00 95.88 191 VAL A N 1
ATOM 1483 C CA . VAL A 1 191 ? -2.765 7.155 0.034 1.00 95.88 191 VAL A CA 1
ATOM 1484 C C . VAL A 1 191 ? -2.843 7.180 1.556 1.00 95.88 191 VAL A C 1
ATOM 1486 O O . VAL A 1 191 ? -1.937 6.720 2.255 1.00 95.88 191 VAL A O 1
ATOM 1489 N N . HIS A 1 192 ? -3.925 7.736 2.095 1.00 97.06 192 HIS A N 1
ATOM 1490 C CA . HIS A 1 192 ? -4.152 7.765 3.540 1.00 97.06 192 HIS A CA 1
ATOM 1491 C C . HIS A 1 192 ? -4.434 6.361 4.083 1.00 97.06 192 HIS A C 1
ATOM 1493 O O . HIS A 1 192 ? -4.865 5.480 3.343 1.00 97.06 192 HIS A O 1
ATOM 1499 N N . SER A 1 193 ? -4.208 6.144 5.380 1.00 98.19 193 SER A N 1
ATOM 1500 C CA . SER A 1 193 ? -4.254 4.800 5.974 1.00 98.19 193 SER A CA 1
ATOM 1501 C C . SER A 1 193 ? -5.592 4.080 5.774 1.00 98.19 193 SER A C 1
ATOM 1503 O O . SER A 1 193 ? -5.617 2.887 5.482 1.00 98.19 193 SER A O 1
ATOM 1505 N N . GLU A 1 194 ? -6.702 4.811 5.849 1.00 98.12 194 GLU A N 1
ATOM 1506 C CA . GLU A 1 194 ? -8.054 4.289 5.666 1.00 98.12 194 GLU A CA 1
ATOM 1507 C C . GLU A 1 194 ? -8.250 3.798 4.225 1.00 98.12 194 GLU A C 1
ATOM 1509 O O . GLU A 1 194 ? -8.757 2.700 3.995 1.00 98.12 194 GLU A O 1
ATOM 1514 N N . MET A 1 195 ? -7.790 4.595 3.254 1.00 97.38 195 MET A N 1
ATOM 1515 C CA . MET A 1 195 ? -7.840 4.266 1.828 1.00 97.38 195 MET A CA 1
ATOM 1516 C C . MET A 1 195 ? -6.926 3.081 1.507 1.00 97.38 195 MET A C 1
ATOM 1518 O O . MET A 1 195 ? -7.327 2.179 0.778 1.00 97.38 195 MET A O 1
ATOM 1522 N N . ALA A 1 196 ? -5.718 3.054 2.074 1.00 98.19 196 ALA A N 1
ATOM 1523 C CA . ALA A 1 196 ? -4.725 2.014 1.830 1.00 98.19 196 ALA A CA 1
ATOM 1524 C C . ALA A 1 196 ? -5.204 0.647 2.343 1.00 98.19 196 ALA A C 1
ATOM 1526 O O . ALA A 1 196 ? -5.096 -0.360 1.649 1.00 98.19 196 ALA A O 1
ATOM 1527 N N . VAL A 1 197 ? -5.798 0.602 3.539 1.00 98.38 197 VAL A N 1
ATOM 1528 C CA . VAL A 1 197 ? -6.302 -0.649 4.130 1.00 98.38 197 VAL A CA 1
ATOM 1529 C C . VAL A 1 197 ? -7.541 -1.159 3.397 1.00 98.38 197 VAL A C 1
ATOM 1531 O O . VAL A 1 197 ? -7.664 -2.362 3.162 1.00 98.38 197 VAL A O 1
ATOM 1534 N N . LEU A 1 198 ? -8.434 -0.262 2.970 1.00 97.81 198 LEU A N 1
ATOM 1535 C CA . LEU A 1 198 ? -9.544 -0.634 2.090 1.00 97.81 198 LEU A CA 1
ATOM 1536 C C . LEU A 1 198 ? -9.042 -1.126 0.730 1.00 97.81 198 LEU A C 1
ATOM 1538 O O . LEU A 1 198 ? -9.545 -2.128 0.238 1.00 97.81 198 LEU A O 1
ATOM 1542 N N . THR A 1 199 ? -8.026 -0.481 0.155 1.00 96.94 199 THR A N 1
ATOM 1543 C CA . THR A 1 199 ? -7.390 -0.900 -1.106 1.00 96.94 199 THR A CA 1
ATOM 1544 C C . THR A 1 199 ? -6.851 -2.321 -1.007 1.00 96.94 199 THR A C 1
ATOM 1546 O O . THR A 1 199 ? -7.133 -3.156 -1.869 1.00 96.94 199 THR A O 1
ATOM 1549 N N . GLN A 1 200 ? -6.136 -2.626 0.075 1.00 97.50 200 GLN A N 1
ATOM 1550 C CA . GLN A 1 200 ? -5.664 -3.976 0.352 1.00 97.50 200 GLN A CA 1
ATOM 1551 C C . GLN A 1 200 ? -6.817 -4.973 0.456 1.00 97.50 200 GLN A C 1
ATOM 1553 O O . GLN A 1 200 ? -6.816 -5.991 -0.228 1.00 97.50 200 GLN A O 1
ATOM 1558 N N . ALA A 1 201 ? -7.834 -4.679 1.264 1.00 97.19 201 ALA A N 1
ATOM 1559 C CA . ALA A 1 201 ? -8.957 -5.594 1.425 1.00 97.19 201 ALA A CA 1
ATOM 1560 C C . ALA A 1 201 ? -9.721 -5.815 0.101 1.00 97.19 201 ALA A C 1
ATOM 1562 O O . ALA A 1 201 ? -10.085 -6.942 -0.226 1.00 97.19 201 ALA A O 1
ATOM 1563 N N . ILE A 1 202 ? -9.932 -4.758 -0.686 1.00 95.62 202 ILE A N 1
ATOM 1564 C CA . ILE A 1 202 ? -10.633 -4.802 -1.977 1.00 95.62 202 ILE A CA 1
ATOM 1565 C C . ILE A 1 202 ? -9.844 -5.598 -3.021 1.00 95.62 202 ILE A C 1
ATOM 1567 O O . ILE A 1 202 ? -10.435 -6.414 -3.727 1.00 95.62 202 ILE A O 1
ATOM 1571 N N . SER A 1 203 ? -8.529 -5.390 -3.116 1.00 93.88 203 SER A N 1
ATOM 1572 C CA . SER A 1 203 ? -7.662 -6.149 -4.034 1.00 93.88 203 SER A CA 1
ATOM 1573 C C . SER A 1 203 ? -7.619 -7.647 -3.707 1.00 93.88 203 SER A C 1
ATOM 1575 O O . SER A 1 203 ? -7.567 -8.466 -4.621 1.00 93.88 203 SER A O 1
ATOM 1577 N N . ASP A 1 204 ? -7.774 -8.010 -2.433 1.00 93.94 204 ASP A N 1
ATOM 1578 C CA . ASP A 1 204 ? -7.981 -9.386 -1.962 1.00 93.94 204 ASP A CA 1
ATOM 1579 C C . ASP A 1 204 ? -9.383 -9.954 -2.287 1.00 93.94 204 ASP A C 1
ATOM 1581 O O . ASP A 1 204 ? -9.677 -11.119 -2.007 1.00 93.94 204 ASP A O 1
ATOM 1585 N N . GLY A 1 205 ? -10.284 -9.132 -2.832 1.00 92.94 205 GLY A N 1
ATOM 1586 C CA . GLY A 1 205 ? -11.675 -9.480 -3.118 1.00 92.94 205 GLY A CA 1
ATOM 1587 C C . GLY A 1 205 ? -12.611 -9.410 -1.906 1.00 92.94 205 GLY A C 1
ATOM 1588 O O . GLY A 1 205 ? -13.739 -9.909 -1.977 1.00 92.94 205 GLY A O 1
ATOM 1589 N N . ALA A 1 206 ? -12.181 -8.810 -0.792 1.00 94.56 206 ALA A N 1
ATOM 1590 C CA . ALA A 1 206 ? -13.017 -8.661 0.392 1.00 94.56 206 ALA A CA 1
ATOM 1591 C C . ALA A 1 206 ? -14.158 -7.656 0.165 1.00 94.56 206 ALA A C 1
ATOM 1593 O O . ALA A 1 206 ? -14.020 -6.643 -0.517 1.00 94.56 206 ALA A O 1
ATOM 1594 N N . THR A 1 207 ? -15.307 -7.943 0.779 1.00 93.50 207 THR A N 1
ATOM 1595 C CA . THR A 1 207 ? -16.518 -7.109 0.732 1.00 93.50 207 THR A CA 1
ATOM 1596 C C . THR A 1 207 ? -17.223 -7.109 2.089 1.00 93.50 207 THR A C 1
ATOM 1598 O O . THR A 1 207 ? -16.847 -7.861 2.996 1.00 93.50 207 THR A O 1
ATOM 1601 N N . GLY A 1 208 ? -18.278 -6.299 2.241 1.00 94.94 208 GLY A N 1
ATOM 1602 C CA . GLY A 1 208 ? -19.082 -6.281 3.462 1.00 94.94 208 GLY A CA 1
ATOM 1603 C C . GLY A 1 208 ? -18.302 -5.772 4.673 1.00 94.94 208 GLY A C 1
ATOM 1604 O O . GLY A 1 208 ? -18.252 -6.449 5.698 1.00 94.94 208 GLY A O 1
ATOM 1605 N N . PHE A 1 209 ? -17.643 -4.622 4.557 1.00 97.75 209 PHE A N 1
ATOM 1606 C CA . PHE A 1 209 ? -16.918 -4.009 5.667 1.00 97.75 209 PHE A CA 1
ATOM 1607 C C . PHE A 1 209 ? -17.872 -3.582 6.793 1.00 97.75 209 PHE A C 1
ATOM 1609 O O . PHE A 1 209 ? -18.885 -2.929 6.568 1.00 97.75 209 PHE A O 1
ATOM 1616 N N . THR A 1 210 ? -17.556 -3.971 8.024 1.00 97.94 210 THR A N 1
ATOM 1617 C CA . THR A 1 210 ? -18.408 -3.718 9.199 1.00 97.94 210 THR A CA 1
ATOM 1618 C C . THR A 1 210 ? -17.843 -2.633 10.102 1.00 97.94 210 THR A C 1
ATOM 1620 O O . THR A 1 210 ? -18.606 -1.913 10.736 1.00 97.94 210 THR A O 1
ATOM 1623 N N . HIS A 1 211 ? -16.516 -2.508 10.165 1.00 98.44 211 HIS A N 1
ATOM 1624 C CA . HIS A 1 211 ? -15.830 -1.537 11.010 1.00 98.44 211 HIS A CA 1
ATOM 1625 C C . HIS A 1 211 ? -14.556 -1.056 10.328 1.00 98.44 211 HIS A C 1
ATOM 1627 O O . HIS A 1 211 ? -13.869 -1.857 9.691 1.00 98.44 211 HIS A O 1
ATOM 1633 N N . ILE A 1 212 ? -14.222 0.216 10.517 1.00 98.56 212 ILE A N 1
ATOM 1634 C CA . ILE A 1 212 ? -12.931 0.814 10.177 1.00 98.56 212 ILE A CA 1
ATOM 1635 C C . ILE A 1 212 ? -12.409 1.491 11.442 1.00 98.56 212 ILE A C 1
ATOM 1637 O O . ILE A 1 212 ? -13.105 2.312 12.027 1.00 98.56 212 ILE A O 1
ATOM 1641 N N . ALA A 1 213 ? -11.199 1.156 11.865 1.00 98.38 213 ALA A N 1
ATOM 1642 C CA . ALA A 1 213 ? -10.512 1.784 12.983 1.00 98.38 213 ALA A CA 1
ATOM 1643 C C . ALA A 1 213 ? -9.367 2.664 12.487 1.00 98.38 213 ALA A C 1
ATOM 1645 O O . ALA A 1 213 ? -8.673 2.269 11.553 1.00 98.38 213 ALA A O 1
ATOM 1646 N N . LEU A 1 214 ? -9.157 3.810 13.136 1.00 98.56 214 LEU A N 1
ATOM 1647 C CA . LEU A 1 214 ? -8.097 4.773 12.830 1.00 98.56 214 LEU A CA 1
ATOM 1648 C C . LEU A 1 214 ? -7.315 5.139 14.097 1.00 98.56 214 LEU A C 1
ATOM 1650 O O . LEU A 1 214 ? -7.906 5.468 15.128 1.00 98.56 214 LEU A O 1
ATOM 1654 N N . ALA A 1 215 ? -5.990 5.148 13.988 1.00 97.81 215 ALA A N 1
ATOM 1655 C CA . ALA A 1 215 ? -5.066 5.653 14.996 1.00 97.81 215 ALA A CA 1
ATOM 1656 C C . ALA A 1 215 ? -3.952 6.489 14.341 1.00 97.81 215 ALA A C 1
ATOM 1658 O O . ALA A 1 215 ? -3.698 6.402 13.137 1.00 97.81 215 ALA A O 1
ATOM 1659 N N . SER A 1 216 ? -3.266 7.315 15.130 1.00 97.06 216 SER A N 1
ATOM 1660 C CA . SER A 1 216 ? -2.155 8.139 14.647 1.00 97.06 216 SER A CA 1
ATOM 1661 C C . SER A 1 216 ? -1.052 8.259 15.686 1.00 97.06 216 SER A C 1
ATOM 1663 O O . SER A 1 216 ? -1.337 8.411 16.867 1.00 97.06 216 SER A O 1
ATOM 1665 N N . SER A 1 217 ? 0.209 8.291 15.247 1.00 95.69 217 SER A N 1
ATOM 1666 C CA . SER A 1 217 ? 1.331 8.656 16.122 1.00 95.69 217 SER A CA 1
ATOM 1667 C C . SER A 1 217 ? 1.455 10.165 16.350 1.00 95.69 217 SER A C 1
ATOM 1669 O O . SER A 1 217 ? 2.183 10.586 17.251 1.00 95.69 217 SER A O 1
ATOM 1671 N N . LYS A 1 218 ? 0.747 10.984 15.556 1.00 92.94 218 LYS A N 1
ATOM 1672 C CA . LYS A 1 218 ? 0.705 12.446 15.699 1.00 92.94 218 LYS A CA 1
ATOM 1673 C C . LYS A 1 218 ? -0.215 12.881 16.839 1.00 92.94 218 LYS A C 1
ATOM 1675 O O . LYS A 1 218 ? 0.140 13.766 17.611 1.00 92.94 218 LYS A O 1
ATOM 1680 N N . PHE A 1 219 ? -1.395 12.270 16.927 1.00 90.88 219 PHE A N 1
ATOM 1681 C CA . PHE A 1 219 ? -2.424 12.590 17.916 1.00 90.88 219 PHE A CA 1
ATOM 1682 C C . PHE A 1 219 ? -2.469 11.485 18.971 1.00 90.88 219 PHE A C 1
ATOM 1684 O O . PHE A 1 219 ? -3.202 10.508 18.846 1.00 90.88 219 PHE A O 1
ATOM 1691 N N . LYS A 1 220 ? -1.606 11.611 19.986 1.00 88.56 220 LYS A N 1
ATOM 1692 C CA . LYS A 1 220 ? -1.385 10.530 20.952 1.00 88.56 220 LYS A CA 1
ATOM 1693 C C . LYS A 1 220 ? -2.477 10.415 22.008 1.00 88.56 220 LYS A C 1
ATOM 1695 O O . LYS A 1 220 ? -2.902 9.307 22.317 1.00 88.56 220 LYS A O 1
ATOM 1700 N N . ASP A 1 221 ? -2.948 11.556 22.505 1.00 93.06 221 ASP A N 1
ATOM 1701 C CA . ASP A 1 221 ? -3.925 11.634 23.601 1.00 93.06 221 ASP A CA 1
ATOM 1702 C C . ASP A 1 221 ? -5.330 12.023 23.109 1.00 93.06 221 ASP A C 1
ATOM 1704 O O . ASP A 1 221 ? -6.276 12.114 23.886 1.00 93.06 221 ASP A O 1
ATOM 1708 N N . THR A 1 222 ? -5.483 12.250 21.801 1.00 93.62 222 THR A N 1
ATOM 1709 C CA . THR A 1 222 ? -6.761 12.579 21.159 1.00 93.62 222 THR A CA 1
ATOM 1710 C C . THR A 1 222 ? -6.962 11.722 19.911 1.00 93.62 222 THR A C 1
ATOM 1712 O O . THR A 1 222 ? -5.997 11.474 19.190 1.00 93.62 222 THR A O 1
ATOM 1715 N N . PRO A 1 223 ? -8.188 11.251 19.623 1.00 93.94 223 PRO A N 1
ATOM 1716 C CA . PRO A 1 223 ? -8.438 10.482 18.412 1.00 93.94 223 PRO A CA 1
ATOM 1717 C C . PRO A 1 223 ? -8.219 11.302 17.137 1.00 93.94 223 PRO A C 1
ATOM 1719 O O . PRO A 1 223 ? -8.715 12.423 17.003 1.00 93.94 223 PRO A O 1
ATOM 1722 N N . ALA A 1 224 ? -7.526 10.712 16.162 1.00 93.00 224 ALA A N 1
ATOM 1723 C CA . ALA A 1 224 ? -7.487 11.246 14.805 1.00 93.00 224 ALA A CA 1
ATOM 1724 C C . ALA A 1 224 ? -8.864 11.110 14.133 1.00 93.00 224 ALA A C 1
ATOM 1726 O O . ALA A 1 224 ? -9.615 10.188 14.430 1.00 93.00 224 ALA A O 1
ATOM 1727 N N . SER A 1 225 ? -9.189 12.008 13.200 1.00 93.56 225 SER A N 1
ATOM 1728 C CA . SER A 1 225 ? -10.422 11.942 12.404 1.00 93.56 225 SER A CA 1
ATOM 1729 C C . SER A 1 225 ? -10.108 11.778 10.917 1.00 93.56 225 SER A C 1
ATOM 1731 O O . SER A 1 225 ? -9.167 12.420 10.441 1.00 93.56 225 SER A O 1
ATOM 1733 N N . PRO A 1 226 ? -10.911 11.005 10.158 1.00 94.69 226 PRO A N 1
ATOM 1734 C CA . PRO A 1 226 ? -10.717 10.867 8.722 1.00 94.69 226 PRO A CA 1
ATOM 1735 C C . PRO A 1 226 ? -10.961 12.208 8.026 1.00 94.69 226 PRO A C 1
ATOM 1737 O O . PRO A 1 226 ? -11.938 12.917 8.321 1.00 94.69 226 PRO A O 1
ATOM 1740 N N . CYS A 1 227 ? -10.073 12.559 7.096 1.00 94.31 227 CYS A N 1
ATOM 1741 C CA . CYS A 1 227 ? -10.198 13.775 6.296 1.00 94.31 227 CYS A CA 1
ATOM 1742 C C . CYS A 1 227 ? -11.312 13.647 5.238 1.00 94.31 227 CYS A C 1
ATOM 1744 O O . CYS A 1 227 ? -11.892 12.576 5.054 1.00 94.31 227 CYS A O 1
ATOM 1746 N N . GLY A 1 228 ? -11.597 14.737 4.514 1.00 93.75 228 GLY A N 1
ATOM 1747 C CA . GLY A 1 228 ? -12.620 14.754 3.459 1.00 93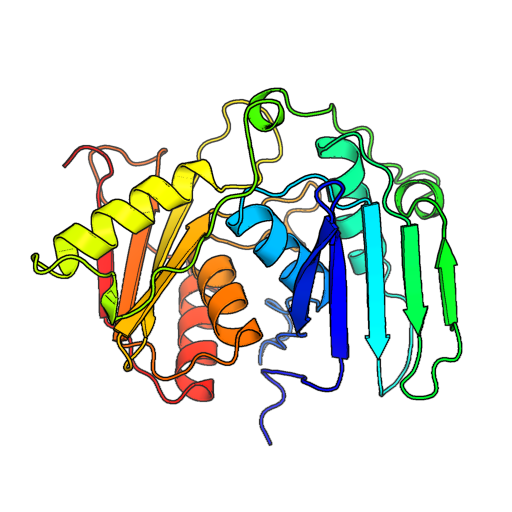.75 228 GLY A CA 1
ATOM 1748 C C . GLY A 1 228 ? -12.408 13.677 2.388 1.00 93.75 228 GLY A C 1
ATOM 1749 O O . GLY A 1 228 ? -13.341 12.941 2.081 1.00 93.75 228 GLY A O 1
ATOM 1750 N N . CYS A 1 229 ? -11.171 13.511 1.904 1.00 92.88 229 CYS A N 1
ATOM 1751 C CA . CYS A 1 229 ? -10.835 12.492 0.905 1.00 92.88 229 CYS A CA 1
ATOM 1752 C C . CYS A 1 229 ? -11.064 11.068 1.429 1.00 92.88 229 CYS A C 1
ATOM 1754 O O . CYS A 1 229 ? -11.669 10.255 0.738 1.00 92.88 229 CYS A O 1
ATOM 1756 N N . CYS A 1 230 ? -10.656 10.776 2.673 1.00 95.62 230 CYS A N 1
ATOM 1757 C CA . CYS A 1 230 ? -10.904 9.469 3.289 1.00 95.62 230 CYS A CA 1
ATOM 1758 C C . CYS A 1 230 ? -12.401 9.190 3.407 1.00 95.62 230 CYS A C 1
ATOM 1760 O O . CYS A 1 230 ? -12.845 8.098 3.077 1.00 95.62 230 CYS A O 1
ATOM 1762 N N . ARG A 1 231 ? -13.195 10.171 3.856 1.00 95.44 231 ARG A N 1
ATOM 1763 C CA . ARG A 1 231 ? -14.653 10.015 3.993 1.00 95.44 231 ARG A CA 1
ATOM 1764 C C . ARG A 1 231 ? -15.317 9.740 2.651 1.00 95.44 231 ARG A C 1
ATOM 1766 O O . ARG A 1 231 ? -16.171 8.862 2.576 1.00 95.44 231 ARG A O 1
ATOM 1773 N N . GLN A 1 232 ? -14.901 10.451 1.607 1.00 94.00 232 GLN A N 1
ATOM 1774 C CA . GLN A 1 232 ? -15.397 10.212 0.258 1.00 94.00 232 GLN A CA 1
ATOM 1775 C C . GLN A 1 232 ? -15.019 8.807 -0.231 1.00 94.00 232 GLN A C 1
ATOM 1777 O O . GLN A 1 232 ? -15.898 8.056 -0.640 1.00 94.00 232 GLN A O 1
ATOM 1782 N N . PHE A 1 233 ? -13.748 8.413 -0.113 1.00 94.75 233 PHE A N 1
ATOM 1783 C CA . PHE A 1 233 ? -13.297 7.082 -0.527 1.00 94.75 233 PHE A CA 1
ATOM 1784 C C . PHE A 1 233 ? -14.010 5.964 0.240 1.00 94.75 233 PHE A C 1
ATOM 1786 O O . PHE A 1 233 ? -14.442 4.987 -0.361 1.00 94.75 233 PHE A O 1
ATOM 1793 N N . ILE A 1 234 ? -14.186 6.115 1.559 1.00 95.50 234 ILE A N 1
ATOM 1794 C CA . ILE A 1 234 ? -14.956 5.176 2.384 1.00 95.50 234 ILE A CA 1
ATOM 1795 C C . ILE A 1 234 ? -16.393 5.085 1.870 1.00 95.50 234 ILE A C 1
ATOM 1797 O O . ILE A 1 234 ? -16.912 3.980 1.769 1.00 95.50 234 ILE A O 1
ATOM 1801 N N . SER A 1 235 ? -17.031 6.206 1.523 1.00 94.25 235 SER A N 1
ATOM 1802 C CA . SER A 1 235 ? -18.393 6.216 0.976 1.00 94.25 235 SER A CA 1
ATOM 1803 C C . SER A 1 235 ? -18.487 5.462 -0.352 1.00 94.25 235 SER A C 1
ATOM 1805 O O . SER A 1 235 ? -19.395 4.651 -0.527 1.00 94.25 235 SER A O 1
ATOM 1807 N N . GLU A 1 236 ? -17.552 5.696 -1.274 1.00 93.62 236 GLU A N 1
ATOM 1808 C CA . GLU A 1 236 ? -17.510 5.011 -2.572 1.00 93.62 236 GLU A CA 1
ATOM 1809 C C . GLU A 1 236 ? -17.235 3.514 -2.390 1.00 93.62 236 GLU A C 1
ATOM 1811 O O . GLU A 1 236 ? -18.015 2.679 -2.843 1.00 93.62 236 GLU A O 1
ATOM 1816 N N . ALA A 1 237 ? -16.210 3.157 -1.612 1.00 92.94 237 ALA A N 1
ATOM 1817 C CA . ALA A 1 237 ? -15.907 1.769 -1.282 1.00 92.94 237 ALA A CA 1
ATOM 1818 C C . ALA A 1 237 ? -17.084 1.068 -0.585 1.00 92.94 237 ALA A C 1
ATOM 1820 O O . ALA A 1 237 ? -17.338 -0.111 -0.833 1.00 92.94 237 ALA A O 1
ATOM 1821 N N . SER A 1 238 ? -17.821 1.779 0.271 1.00 93.69 238 SER A N 1
ATOM 1822 C CA . SER A 1 238 ? -18.987 1.246 0.982 1.00 93.69 238 SER A CA 1
ATOM 1823 C C . SER A 1 238 ? -20.137 0.940 0.030 1.00 93.69 238 SER A C 1
ATOM 1825 O O . SER A 1 238 ? -20.686 -0.161 0.073 1.00 93.69 238 SER A O 1
ATOM 1827 N N . HIS A 1 239 ? -20.444 1.861 -0.886 1.00 92.25 239 HIS A N 1
ATOM 1828 C CA . HIS A 1 239 ? -21.430 1.636 -1.943 1.00 92.25 239 HIS A CA 1
ATOM 1829 C C . HIS A 1 239 ? -21.076 0.399 -2.783 1.00 92.25 239 HIS A C 1
ATOM 1831 O O . HIS A 1 239 ? -21.905 -0.481 -3.003 1.00 92.25 239 HIS A O 1
ATOM 1837 N N . GLU A 1 240 ? -19.813 0.286 -3.179 1.00 89.75 240 GLU A N 1
ATOM 1838 C CA . GLU A 1 240 ? -19.337 -0.742 -4.109 1.00 89.75 240 GLU A CA 1
ATOM 1839 C C . GLU A 1 240 ? -19.218 -2.128 -3.503 1.00 89.75 240 GLU A C 1
ATOM 1841 O O . GLU A 1 240 ? -19.472 -3.145 -4.148 1.00 89.75 240 GLU A O 1
ATOM 1846 N N . THR A 1 241 ? -18.870 -2.182 -2.225 1.00 90.38 241 THR A N 1
ATOM 1847 C CA . THR A 1 241 ? -18.760 -3.440 -1.486 1.00 90.38 241 THR A CA 1
ATOM 1848 C C . THR A 1 241 ? -20.031 -3.797 -0.722 1.00 90.38 241 THR A C 1
ATOM 1850 O O . THR A 1 241 ? -20.003 -4.743 0.074 1.00 90.38 241 THR A O 1
ATOM 1853 N N . ASN A 1 242 ? -21.126 -3.064 -0.973 1.00 89.69 242 ASN A N 1
ATOM 1854 C CA . ASN A 1 242 ? -22.414 -3.169 -0.288 1.00 89.69 242 ASN A CA 1
ATOM 1855 C C . ASN A 1 242 ? -22.234 -3.250 1.235 1.00 89.69 242 ASN A C 1
ATOM 1857 O O . ASN A 1 242 ? -22.565 -4.251 1.881 1.00 89.69 242 ASN A O 1
ATOM 1861 N N . SER A 1 243 ? -21.605 -2.220 1.791 1.00 94.19 243 SER A N 1
ATOM 1862 C CA . SER A 1 243 ? -21.237 -2.139 3.196 1.00 94.19 243 SER A CA 1
ATOM 1863 C C . SER A 1 243 ? -21.590 -0.783 3.809 1.00 94.19 243 SER A C 1
ATOM 1865 O O . SER A 1 243 ? -21.907 0.171 3.106 1.00 94.19 243 SER A O 1
ATOM 1867 N N . ASN A 1 244 ? -21.605 -0.722 5.141 1.00 94.94 244 ASN A N 1
ATOM 1868 C CA . ASN A 1 244 ? -21.842 0.502 5.908 1.00 94.94 244 ASN A CA 1
ATOM 1869 C C . ASN A 1 244 ? -21.053 0.411 7.226 1.00 94.94 244 ASN A C 1
ATOM 1871 O O . ASN A 1 244 ? -21.620 0.037 8.258 1.00 94.94 244 ASN A O 1
ATOM 1875 N N . PRO A 1 245 ? -19.726 0.612 7.182 1.00 97.12 245 PRO A N 1
ATOM 1876 C CA . PRO A 1 245 ? -18.868 0.339 8.320 1.00 97.12 245 PRO A CA 1
ATOM 1877 C C . PRO A 1 245 ? -19.004 1.397 9.421 1.00 97.12 245 PRO A C 1
ATOM 1879 O O . PRO A 1 245 ? -19.001 2.599 9.156 1.00 97.12 245 PRO A O 1
ATOM 1882 N N . ASN A 1 246 ? -19.004 0.952 10.677 1.00 97.62 246 ASN A N 1
ATOM 1883 C CA . ASN A 1 246 ? -18.809 1.835 11.824 1.00 97.62 246 ASN A CA 1
ATOM 1884 C C . ASN A 1 246 ? -17.368 2.360 11.836 1.00 97.62 246 ASN A C 1
ATOM 1886 O O . ASN A 1 246 ? -16.421 1.578 11.734 1.00 97.62 246 ASN A O 1
ATOM 1890 N N . ILE A 1 247 ? -17.188 3.670 11.996 1.00 97.75 247 ILE A N 1
ATOM 1891 C CA . ILE A 1 247 ? -15.858 4.286 12.061 1.00 97.75 247 ILE A CA 1
ATOM 1892 C C . ILE A 1 247 ? -15.471 4.493 13.528 1.00 97.75 247 ILE A C 1
ATOM 1894 O O . ILE A 1 247 ? -16.105 5.270 14.239 1.00 97.75 247 ILE A O 1
ATOM 1898 N N . LEU A 1 248 ? -14.415 3.810 13.963 1.00 97.62 248 LEU A N 1
ATOM 1899 C CA . LEU A 1 248 ? -13.860 3.858 15.312 1.00 97.62 248 LEU A CA 1
ATOM 1900 C C . LEU A 1 248 ? -12.583 4.702 15.316 1.00 97.62 248 LEU A C 1
ATOM 1902 O O . LEU A 1 248 ? -11.657 4.457 14.542 1.00 97.62 248 LEU A O 1
ATOM 1906 N N . LEU A 1 249 ? -12.525 5.702 16.191 1.00 97.50 249 LEU A N 1
ATOM 1907 C CA . LEU A 1 249 ? -11.408 6.640 16.269 1.00 97.50 249 LEU A CA 1
ATOM 1908 C C . LEU A 1 249 ? -10.687 6.454 17.599 1.00 97.50 249 LEU A C 1
ATOM 1910 O O . LEU A 1 249 ? -11.298 6.593 18.659 1.00 97.50 249 LEU A O 1
ATOM 1914 N N . PHE A 1 250 ? -9.385 6.185 17.551 1.00 96.12 250 PHE A N 1
ATOM 1915 C CA . PHE A 1 250 ? -8.593 5.904 18.741 1.00 96.12 250 PHE A CA 1
ATOM 1916 C C . PHE A 1 250 ? -7.457 6.910 18.921 1.00 96.12 250 PHE A C 1
ATOM 1918 O O . PHE A 1 250 ? -6.770 7.288 17.970 1.00 96.12 250 PHE A O 1
ATOM 1925 N N . ALA A 1 251 ? -7.246 7.318 20.172 1.00 92.81 251 ALA A N 1
ATOM 1926 C CA . ALA A 1 251 ? -5.983 7.902 20.605 1.00 92.81 251 ALA A CA 1
ATOM 1927 C C . ALA A 1 251 ? -4.966 6.762 20.801 1.00 92.81 251 ALA A C 1
ATOM 1929 O O . ALA A 1 251 ? -5.339 5.675 21.256 1.00 92.81 251 ALA A O 1
ATOM 1930 N N . SER A 1 252 ? -3.700 6.973 20.435 1.00 86.19 252 SER A N 1
ATOM 1931 C CA . SER A 1 252 ? -2.700 5.895 20.464 1.00 86.19 252 SER A CA 1
ATOM 1932 C C . SER A 1 252 ? -2.197 5.547 21.869 1.00 86.19 252 SER A C 1
ATOM 1934 O O . SER A 1 252 ? -1.645 4.467 22.045 1.00 86.19 252 SER A O 1
ATOM 1936 N N . ASN A 1 253 ? -2.353 6.448 22.845 1.00 85.69 253 ASN A N 1
ATOM 1937 C CA . ASN A 1 253 ? -1.906 6.254 24.232 1.00 85.69 253 ASN A CA 1
ATOM 1938 C C . ASN A 1 253 ? -3.012 5.788 25.196 1.00 85.69 253 ASN A C 1
ATOM 1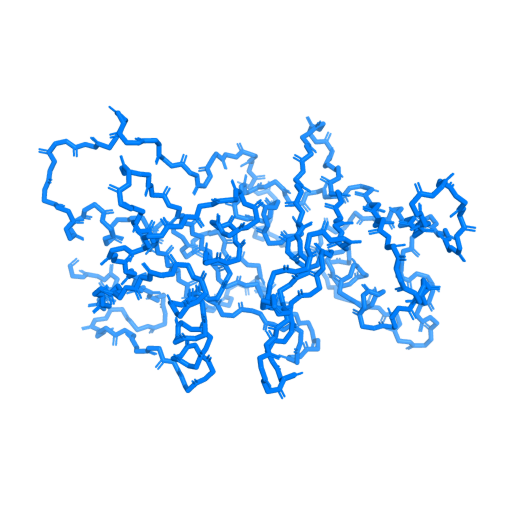940 O O . ASN A 1 253 ? -2.709 5.535 26.362 1.00 85.69 253 ASN A O 1
ATOM 1944 N N . SER A 1 254 ? -4.279 5.754 24.763 1.00 59.91 254 SER A N 1
ATOM 1945 C CA . SER A 1 254 ? -5.413 5.411 25.635 1.00 59.91 254 SER A CA 1
ATOM 1946 C C . SER A 1 254 ? -5.732 3.926 25.665 1.00 59.91 254 SER A C 1
ATOM 1948 O O . SER A 1 254 ? -5.117 3.152 24.901 1.00 59.91 254 SER A O 1
#

Foldseek 3Di:
DDPQWDPQKKKWFAAPVRDIFIFTWGAAPVNLQTAHNLNLSCLLCLLQLRQGGAEMEIEHAPDQDDDLVSLQQQQQSCQQQVHFYWYFYYYPVRDTPDTDNGSQVVCPVPRDNQHHEPLSPPGDGHDQKDAQVRQDPDDPLVSFLVQQLVQQSSEADSYPPDKWKKKWWAAPRRMIGIHIKYQGPPRSNTGGRLRSRLSNCVSVVTAAIAAMEMEIPVQQPDWDDDDPSSVSSCVVSCVVRVYDYHYHTDRNND

Sequence (254 aa):
MSTFIDKNNYARATTRSGNVYTGVHIASTTHILDISAELSALVNAVHNSDLYVTEMETVQTKNTKLSPLVLKIIADHGARTGVPIHYILRDEYGKIHFETKDANHELGSYLQTNSILKSFENRFPSTAKILAKDVARDNLELILKKYAIDGISRNFPTYDGASGYGSAVRTKNGDIYFGGQYSASDQRLGVHSEMAVLTQAISDGATGFTHIALASSKFKDTPASPCGCCRQFISEASHETNSNPNILLFASNS

Secondary structure (DSSP, 8-state):
--SSEEEEEEEEEEETTS-EEEEEEE--TTSSS-B-HHHHHHHHHHHTT---EEEEEEEESSS----HHHHHHHHHHHHHHT---EEEEEETT--EEEEES-TTGGGGGG---PPPPGGGTT-----SEE-GGGS-SS-HHHHHHHHHHHHHTT-B-SSTT---EEEEEEETTS-EEEEE-B--SSGGG-B-HHHHHHHHHHHTT---EEEEEEEESS-SSS-----HHHHHHHHHHHHHTT--PEEEE--TT-

Radius of gyration: 17.33 Å; chains: 1; bounding box: 40×33×51 Å

InterPro domains:
  IPR002125 Cytidine and deoxycytidylate deaminase domain [PS51747] (139-254)
  IPR016193 Cytidine deaminase-like [SSF53927] (13-69)
  IPR016193 Cytidine deaminase-like [SSF53927] (146-239)
  IPR050202 Cytidine and Deoxycytidylate Deaminase [PTHR11644] (166-243)